Protein AF-A0A9X4IJB5-F1 (afdb_monomer)

Solvent-accessible surface area (backbone atoms only — not comparable to full-atom values): 14354 Å² total; per-residue (Å²): 133,85,80,73,60,81,68,74,97,60,67,65,88,81,44,96,68,66,47,76,44,81,40,70,60,64,59,35,51,40,54,48,47,43,62,40,49,59,70,52,79,50,57,37,38,61,30,83,66,63,73,72,60,80,85,75,41,70,41,66,38,49,70,75,53,52,87,54,54,67,69,57,53,40,49,52,43,57,75,42,73,85,42,22,60,23,54,50,43,65,73,38,56,73,67,60,21,48,49,54,31,43,78,36,70,36,36,56,51,53,51,55,60,66,65,60,69,93,49,96,54,44,46,81,43,48,57,65,45,44,77,75,37,43,68,63,45,50,49,53,49,45,47,66,68,64,52,55,78,88,49,47,66,58,53,50,46,56,42,51,63,42,82,90,42,77,38,72,42,71,89,74,44,51,72,68,56,45,73,68,35,91,87,52,89,62,95,66,85,76,54,40,87,84,71,52,50,74,68,59,48,50,55,52,41,72,78,39,34,71,54,38,46,74,75,73,41,90,72,96,74,72,82,76,78,76,84,79,70,89,78,77,88,127

Secondary structure (DSSP, 8-state):
----TT--SS-GGGS---EEEEE--HHHHHHHHHHHHTT---TTTS------PSSP-TTTS-GGGTTS-HHHHHHHHHHTTTS-HHHHHHHS-HHHHHHHHIIIIIHHHHHHHHTPPP-TTEEEEEHHHHHH-HHHHHHHHHHHTT--GGGHHHHHHHHHSSSSS--S-TTTS-HHHHHH-TT-S-S-S--HHHHS-HHHHHHHHHHHHHHHHHTT--SS--------------

Foldseek 3Di:
DDPLPADDPDDPVVDDDAAEAEDEQLLLLLVVLLVDLLDDPACLQQPQDLDLDPPDAPSVHDSNCSPPDSVVSNVVSVVCVRGGNNRVLNPDDPLVSSVSSCVPDSVSVLVVLVPDDDDPSYDYDYPVCCLVPVLVRVLVVVVSRVDDPVCSVVVQCVQAVCPPHHHVRPVNDDPVRLVPDPVRPDPDSDDSLPPPDPVSLCVCCVVCVVVSVVSPHDHPDRPPPPPPDDDDDD

pLDDT: mean 87.0, std 16.6, range [23.45, 98.25]

Nearest PDB structures (foldseek):
  4gbm-assembly1_A  TM=4.055E-01  e=1.904E+00  Moorena producens
  4gox-assembly1_A  TM=3.437E-01  e=8.907E-01  Picosynechococcus sp. PCC 7002
  7r0o-assembly1_A  TM=4.621E-01  e=6.752E+00  Anopheles gambiae

Structure (mmCIF, N/CA/C/O backbone):
data_AF-A0A9X4IJB5-F1
#
_entry.id   AF-A0A9X4IJB5-F1
#
loop_
_atom_site.group_PDB
_atom_site.id
_atom_site.type_symbol
_atom_site.label_atom_id
_atom_site.label_alt_id
_atom_site.label_comp_id
_atom_site.label_asym_id
_atom_site.label_entity_id
_atom_site.label_seq_id
_atom_site.pdbx_PDB_ins_code
_atom_site.Cartn_x
_atom_site.Cartn_y
_atom_site.Cartn_z
_atom_site.occupancy
_atom_site.B_iso_or_equiv
_atom_site.auth_seq_id
_atom_site.auth_comp_id
_atom_site.auth_asym_id
_atom_site.auth_atom_id
_atom_site.pdbx_PDB_model_num
ATOM 1 N N . MET A 1 1 ? -11.391 13.016 -10.849 1.00 23.45 1 MET A N 1
ATOM 2 C CA . MET A 1 1 ? -10.836 11.830 -11.534 1.00 23.45 1 MET A CA 1
ATOM 3 C C . MET A 1 1 ? -10.947 10.675 -10.550 1.00 23.45 1 MET A C 1
ATOM 5 O O . MET A 1 1 ? -10.250 10.691 -9.549 1.00 23.45 1 MET A O 1
ATOM 9 N N . LEU A 1 2 ? -11.931 9.784 -10.723 1.00 24.30 2 LEU A N 1
ATOM 10 C CA . LEU A 1 2 ? -12.125 8.640 -9.826 1.00 24.30 2 LEU A CA 1
ATOM 11 C C . LEU A 1 2 ? -11.038 7.608 -10.150 1.00 24.30 2 LEU A C 1
ATOM 13 O O . LEU A 1 2 ? -11.095 6.979 -11.205 1.00 24.30 2 LEU A O 1
ATOM 17 N N . PHE A 1 3 ? -10.056 7.429 -9.270 1.00 25.12 3 PHE A N 1
ATOM 18 C CA . PHE A 1 3 ? -9.254 6.214 -9.300 1.00 25.12 3 PHE A CA 1
ATOM 19 C C . PHE A 1 3 ? -10.149 5.071 -8.815 1.00 25.12 3 PHE A C 1
ATOM 21 O O . PHE A 1 3 ? -10.404 4.912 -7.623 1.00 25.12 3 PHE A O 1
ATOM 28 N N . ALA A 1 4 ? -10.691 4.300 -9.758 1.00 28.16 4 ALA A N 1
ATOM 29 C CA . ALA A 1 4 ? -11.369 3.046 -9.466 1.00 28.16 4 ALA A CA 1
ATOM 30 C C . ALA A 1 4 ? -10.310 2.018 -9.049 1.00 28.16 4 ALA A C 1
ATOM 32 O O . ALA A 1 4 ? -9.863 1.193 -9.843 1.00 28.16 4 ALA A O 1
ATOM 33 N N . HIS A 1 5 ? -9.852 2.105 -7.803 1.00 37.72 5 HIS A N 1
ATOM 34 C CA . HIS A 1 5 ? -8.997 1.079 -7.238 1.00 37.72 5 HIS A CA 1
ATOM 35 C C . HIS A 1 5 ? -9.810 -0.221 -7.149 1.00 37.72 5 HIS A C 1
ATOM 37 O O . HIS A 1 5 ? -10.842 -0.290 -6.479 1.00 37.72 5 HIS A O 1
ATOM 43 N N . THR A 1 6 ? -9.300 -1.245 -7.838 1.00 51.75 6 THR A N 1
ATOM 44 C CA . THR A 1 6 ? -9.542 -2.679 -7.597 1.00 51.75 6 THR A CA 1
ATOM 45 C C . THR A 1 6 ? -10.582 -3.402 -8.464 1.00 51.75 6 THR A C 1
ATOM 47 O O . THR A 1 6 ? -10.704 -4.613 -8.319 1.00 51.75 6 THR A O 1
ATOM 50 N N . LEU A 1 7 ? -11.275 -2.768 -9.418 1.00 57.88 7 LEU A N 1
ATOM 51 C CA . LEU A 1 7 ? -12.149 -3.516 -10.342 1.00 57.88 7 LEU A CA 1
ATOM 52 C C . LEU A 1 7 ? -11.882 -3.150 -11.798 1.00 57.88 7 LEU A C 1
ATOM 54 O O . LEU A 1 7 ? -12.321 -2.118 -12.299 1.00 57.88 7 LEU A O 1
ATOM 58 N N . ILE A 1 8 ? -11.174 -4.043 -12.484 1.00 63.81 8 ILE A N 1
ATOM 59 C CA . ILE A 1 8 ? -11.072 -4.023 -13.937 1.00 63.81 8 ILE A CA 1
ATOM 60 C C . ILE A 1 8 ? -12.359 -4.665 -14.460 1.00 63.81 8 ILE A C 1
ATOM 62 O O . ILE A 1 8 ? -12.631 -5.830 -14.190 1.00 63.81 8 ILE A O 1
ATOM 66 N N . GLY A 1 9 ? -13.188 -3.893 -15.167 1.00 66.00 9 GLY A N 1
ATOM 67 C CA . GLY A 1 9 ? -14.496 -4.337 -15.676 1.00 66.00 9 GLY A CA 1
ATOM 68 C C . GLY A 1 9 ? -14.428 -5.341 -16.835 1.00 66.00 9 GLY A C 1
ATOM 69 O O . GLY A 1 9 ? -15.400 -5.489 -17.570 1.00 66.00 9 GLY A O 1
ATOM 70 N N . PHE A 1 10 ? -13.278 -5.975 -17.045 1.00 70.62 10 PHE A N 1
ATOM 71 C CA . PHE A 1 10 ? -13.035 -6.962 -18.084 1.00 70.62 10 PHE A CA 1
ATOM 72 C C . PHE A 1 10 ? -12.050 -8.018 -17.581 1.00 70.62 10 PHE A C 1
ATOM 74 O O . PHE A 1 10 ? -11.252 -7.763 -16.680 1.00 70.62 10 PHE A O 1
ATOM 81 N N . ASP A 1 11 ? -12.103 -9.201 -18.187 1.00 71.94 11 ASP A N 1
ATOM 82 C CA . ASP A 1 11 ? -11.150 -10.268 -17.910 1.00 71.94 11 ASP A CA 1
ATOM 83 C C . ASP A 1 11 ? -9.784 -9.922 -18.524 1.00 71.94 11 ASP A C 1
ATOM 85 O O . ASP A 1 11 ? -9.643 -9.852 -19.749 1.00 71.94 11 ASP A O 1
ATOM 89 N N . LEU A 1 12 ? -8.787 -9.676 -17.668 1.00 74.62 12 LEU A N 1
ATOM 90 C CA . LEU A 1 12 ? -7.403 -9.453 -18.092 1.00 74.62 12 LEU A CA 1
ATOM 91 C C . LEU A 1 12 ? -6.835 -10.669 -18.833 1.00 74.62 12 LEU A C 1
ATOM 93 O O . LEU A 1 12 ? -6.100 -10.486 -19.796 1.00 74.62 12 LEU A O 1
ATOM 97 N N . GLY A 1 13 ? -7.208 -11.892 -18.441 1.00 73.75 13 GLY A N 1
ATOM 98 C CA . GLY A 1 13 ? -6.748 -13.120 -19.094 1.00 73.75 13 GLY A CA 1
ATOM 99 C C . GLY A 1 13 ? -7.306 -13.298 -20.507 1.00 73.75 13 GLY A C 1
ATOM 100 O O . GLY A 1 13 ? -6.717 -13.999 -21.325 1.00 73.75 13 GLY A O 1
ATOM 101 N N . ALA A 1 14 ? -8.406 -12.615 -20.834 1.00 82.94 14 ALA A N 1
ATOM 102 C CA . ALA A 1 14 ? -9.010 -12.646 -22.163 1.00 82.94 14 ALA A CA 1
ATOM 103 C C . ALA A 1 14 ? -8.331 -11.696 -23.168 1.00 82.94 14 ALA A C 1
ATOM 105 O O . ALA A 1 14 ? -8.774 -11.601 -24.316 1.00 82.94 14 ALA A O 1
ATOM 106 N N . ARG A 1 15 ? -7.297 -10.947 -22.760 1.00 81.88 15 ARG A N 1
ATOM 107 C CA . ARG A 1 15 ? -6.609 -9.972 -23.614 1.00 81.88 15 ARG A CA 1
ATOM 108 C C . ARG A 1 15 ? -5.091 -10.065 -23.447 1.00 81.88 15 ARG A C 1
ATOM 110 O O . ARG A 1 15 ? -4.620 -10.168 -22.316 1.00 81.88 15 ARG A O 1
ATOM 117 N N . PRO A 1 16 ? -4.312 -9.946 -24.540 1.00 87.19 16 PRO A N 1
ATOM 118 C CA . PRO A 1 16 ? -2.875 -9.736 -24.427 1.00 87.19 16 PRO A CA 1
ATOM 119 C C . PRO A 1 16 ? -2.608 -8.495 -23.574 1.00 87.19 16 PRO A C 1
ATOM 121 O O . PRO A 1 16 ? -3.161 -7.424 -23.839 1.00 87.19 16 PRO A O 1
ATOM 124 N N . HIS A 1 17 ? -1.784 -8.640 -22.546 1.00 87.94 17 HIS A N 1
ATOM 125 C CA . HIS A 1 17 ? -1.439 -7.553 -21.644 1.00 87.94 17 HIS A CA 1
ATOM 126 C C . HIS A 1 17 ? 0.020 -7.670 -21.221 1.00 87.94 17 HIS A C 1
ATOM 128 O O . HIS A 1 17 ? 0.639 -8.709 -21.400 1.00 87.94 17 HIS A O 1
ATOM 134 N N . ARG A 1 18 ? 0.572 -6.580 -20.686 1.00 92.25 18 ARG A N 1
ATOM 135 C CA . ARG A 1 18 ? 1.846 -6.589 -19.968 1.00 92.25 18 ARG A CA 1
ATOM 136 C C . ARG A 1 18 ? 1.614 -5.960 -18.607 1.00 92.25 18 ARG A C 1
ATOM 138 O O . ARG A 1 18 ? 1.216 -4.799 -18.522 1.00 92.25 18 ARG A O 1
ATOM 145 N N . GLY A 1 19 ? 1.767 -6.756 -17.559 1.00 90.69 19 GLY A N 1
ATOM 146 C CA . GLY A 1 19 ? 1.493 -6.362 -16.185 1.00 90.69 19 GLY A CA 1
ATOM 147 C C . GLY A 1 19 ? 2.735 -5.847 -15.468 1.00 90.69 19 GLY A C 1
ATOM 148 O O . GLY A 1 19 ? 3.844 -6.335 -15.677 1.00 90.69 19 GLY A O 1
ATOM 149 N N . VAL A 1 20 ? 2.538 -4.893 -14.564 1.00 93.44 20 VAL A N 1
ATOM 150 C CA . VAL A 1 20 ? 3.537 -4.513 -13.561 1.00 93.44 20 VAL A CA 1
ATOM 151 C C . VAL A 1 20 ? 2.848 -4.543 -12.208 1.00 93.44 20 VAL A C 1
ATOM 153 O O . VAL A 1 20 ? 1.878 -3.815 -11.990 1.00 93.44 20 VAL A O 1
ATOM 156 N N . ARG A 1 21 ? 3.331 -5.388 -11.300 1.00 92.38 21 ARG A N 1
ATOM 157 C CA . ARG A 1 21 ? 2.863 -5.434 -9.915 1.00 92.38 21 ARG A CA 1
ATOM 158 C C . ARG A 1 21 ? 3.853 -4.688 -9.045 1.00 92.38 21 ARG A C 1
ATOM 160 O O . ARG A 1 21 ? 5.017 -5.065 -8.942 1.00 92.38 21 ARG A O 1
ATOM 167 N N . LEU A 1 22 ? 3.379 -3.621 -8.416 1.00 92.62 22 LEU A N 1
ATOM 168 C CA . LEU A 1 22 ? 4.153 -2.922 -7.403 1.00 92.62 22 LEU A CA 1
ATOM 169 C C . LEU A 1 22 ? 4.033 -3.683 -6.083 1.00 92.62 22 LEU A C 1
ATOM 171 O O . LEU A 1 22 ? 2.953 -3.776 -5.500 1.00 92.62 22 LEU A O 1
ATOM 175 N N . VAL A 1 23 ? 5.153 -4.239 -5.638 1.00 93.88 23 VAL A N 1
ATOM 176 C CA . VAL A 1 23 ? 5.288 -4.959 -4.378 1.00 93.88 23 VAL A CA 1
ATOM 177 C C . VAL A 1 23 ? 5.733 -3.977 -3.303 1.00 93.88 23 VAL A C 1
ATOM 179 O O . VAL A 1 23 ? 6.637 -3.167 -3.505 1.00 93.88 23 VAL A O 1
ATOM 182 N N . ARG A 1 24 ? 5.104 -4.064 -2.138 1.00 93.06 24 ARG A N 1
ATOM 183 C CA . ARG A 1 24 ? 5.500 -3.320 -0.947 1.00 93.06 24 ARG A CA 1
ATOM 184 C C . ARG A 1 24 ? 5.599 -4.287 0.221 1.00 93.06 24 ARG A C 1
ATOM 186 O O . ARG A 1 24 ? 4.793 -5.216 0.293 1.00 93.06 24 ARG A O 1
ATOM 193 N N . ASP A 1 25 ? 6.547 -4.058 1.129 1.00 95.44 25 ASP A N 1
ATOM 194 C CA . ASP A 1 25 ? 6.703 -4.880 2.331 1.00 95.44 25 ASP A CA 1
ATOM 195 C C . ASP A 1 25 ? 5.363 -4.949 3.099 1.00 95.44 25 ASP A C 1
ATOM 197 O O . ASP A 1 25 ? 4.832 -3.900 3.495 1.00 95.44 25 ASP A O 1
ATOM 201 N N . PRO A 1 26 ? 4.795 -6.153 3.333 1.00 96.38 26 PRO A N 1
ATOM 202 C CA . PRO A 1 26 ? 3.552 -6.325 4.085 1.00 96.38 26 PRO A CA 1
ATOM 203 C C . PRO A 1 26 ? 3.531 -5.615 5.443 1.00 96.38 26 PRO A C 1
ATOM 205 O O . PRO A 1 26 ? 2.478 -5.159 5.893 1.00 96.38 26 PRO A O 1
ATOM 208 N N . ARG A 1 27 ? 4.691 -5.469 6.088 1.00 96.38 27 ARG A N 1
ATOM 209 C CA . ARG A 1 27 ? 4.828 -4.797 7.385 1.00 96.38 27 ARG A CA 1
ATOM 210 C C . ARG A 1 27 ? 4.706 -3.282 7.260 1.00 96.38 27 ARG A C 1
ATOM 212 O O . ARG A 1 27 ? 4.081 -2.646 8.109 1.00 96.38 27 ARG A O 1
ATOM 219 N N . ASP A 1 28 ? 5.239 -2.699 6.185 1.00 95.19 28 ASP A N 1
ATOM 220 C CA . ASP A 1 28 ? 5.038 -1.280 5.886 1.00 95.19 28 ASP A CA 1
ATOM 221 C C . ASP A 1 28 ? 3.610 -0.999 5.424 1.00 95.19 28 ASP A C 1
ATOM 223 O O . ASP A 1 28 ? 3.053 0.035 5.803 1.00 95.19 28 ASP A O 1
ATOM 227 N N . ILE A 1 29 ? 2.987 -1.901 4.653 1.00 95.38 29 ILE A N 1
ATOM 228 C CA . ILE A 1 29 ? 1.555 -1.815 4.316 1.00 95.38 29 ILE A CA 1
ATOM 229 C C . ILE A 1 29 ? 0.745 -1.727 5.604 1.00 95.38 29 ILE A C 1
ATOM 231 O O . ILE A 1 29 ? 0.014 -0.756 5.786 1.00 95.38 29 ILE A O 1
ATOM 235 N N . TRP A 1 30 ? 0.949 -2.673 6.519 1.00 97.12 30 TRP A N 1
ATOM 236 C CA . TRP A 1 30 ? 0.221 -2.734 7.778 1.00 97.12 30 TRP A CA 1
ATOM 237 C C . TRP A 1 30 ? 0.376 -1.474 8.628 1.00 97.12 30 TRP A C 1
ATOM 239 O O . TRP A 1 30 ? -0.608 -0.823 8.992 1.00 97.12 30 TRP A O 1
ATOM 249 N N . LEU A 1 31 ? 1.622 -1.091 8.911 1.00 95.88 31 LEU A N 1
ATOM 250 C CA . LEU A 1 31 ? 1.898 0.070 9.744 1.00 95.88 31 LEU A CA 1
ATOM 251 C C . LEU A 1 31 ? 1.372 1.357 9.101 1.00 95.88 31 LEU A C 1
ATOM 253 O O . LEU A 1 31 ? 0.798 2.207 9.782 1.00 95.88 31 LEU A O 1
ATOM 257 N N . SER A 1 32 ? 1.569 1.523 7.793 1.00 93.62 32 SER A N 1
ATOM 258 C CA . SER A 1 32 ? 1.098 2.722 7.103 1.00 93.62 32 SER A CA 1
ATOM 259 C C . SER A 1 32 ? -0.420 2.778 6.975 1.00 93.62 32 SER A C 1
ATOM 261 O O . SER A 1 32 ? -0.958 3.867 7.143 1.00 93.62 32 SER A O 1
ATOM 263 N N . GLY A 1 33 ? -1.102 1.649 6.758 1.00 94.94 33 GLY A N 1
ATOM 264 C CA . GLY A 1 33 ? -2.563 1.561 6.753 1.00 94.94 33 GLY A CA 1
ATOM 265 C 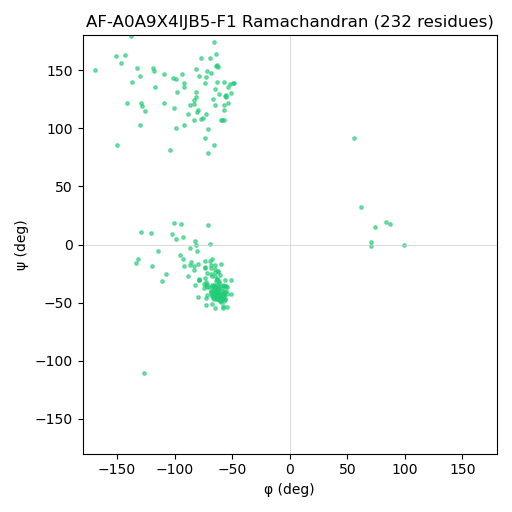C . GLY A 1 33 ? -3.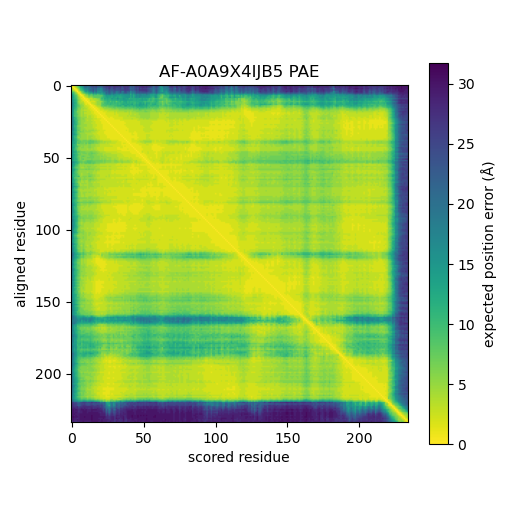139 2.003 8.093 1.00 94.94 33 GLY A C 1
ATOM 266 O O . GLY A 1 33 ? -3.963 2.913 8.141 1.00 94.94 33 GLY A O 1
ATOM 267 N N . TYR A 1 34 ? -2.588 1.486 9.196 1.00 97.25 34 TYR A N 1
ATOM 268 C CA . TYR A 1 34 ? -2.967 1.902 10.549 1.00 97.25 34 TYR A CA 1
ATOM 269 C C . TYR A 1 34 ? -2.782 3.412 10.768 1.00 97.25 34 TYR A C 1
ATOM 271 O O . TYR A 1 34 ? -3.686 4.098 11.246 1.00 97.25 34 TYR A O 1
ATOM 279 N N . LEU A 1 35 ? -1.618 3.962 10.407 1.00 95.06 35 LEU A N 1
ATOM 280 C CA . LEU A 1 35 ? -1.345 5.393 10.572 1.00 95.06 35 LEU A CA 1
ATOM 281 C C . LEU A 1 35 ? -2.2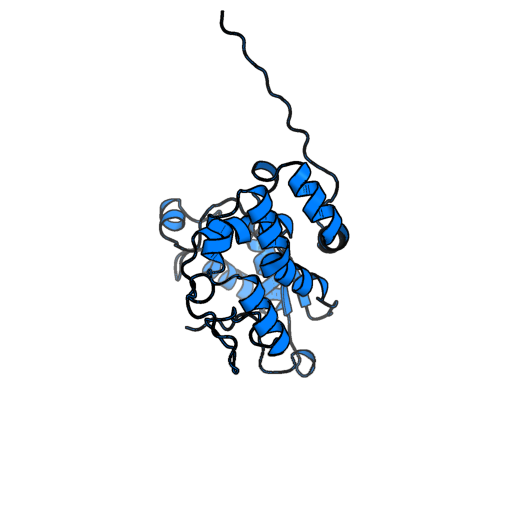12 6.269 9.656 1.00 95.06 35 LEU A C 1
ATOM 283 O O . LEU A 1 35 ? -2.596 7.370 10.052 1.00 95.06 35 LEU A O 1
ATOM 287 N N . TYR A 1 36 ? -2.507 5.800 8.445 1.00 94.56 36 TYR A N 1
ATOM 288 C CA . TYR A 1 36 ? -3.302 6.514 7.455 1.00 94.56 36 TYR A CA 1
ATOM 289 C C . TYR A 1 36 ? -4.786 6.542 7.834 1.00 94.56 36 TYR A C 1
ATOM 291 O O . TYR A 1 36 ? -5.352 7.627 7.956 1.00 94.56 36 TYR A O 1
ATOM 299 N N . HIS A 1 37 ? -5.400 5.393 8.125 1.00 96.69 37 HIS A N 1
ATOM 300 C CA . HIS A 1 37 ? -6.833 5.307 8.433 1.00 96.69 37 HIS A CA 1
ATOM 301 C C . HIS A 1 37 ? -7.229 6.031 9.730 1.00 96.69 37 HIS A C 1
ATOM 303 O O . HIS A 1 37 ? -8.371 6.465 9.888 1.00 96.69 37 HIS A O 1
ATOM 309 N N . ARG A 1 38 ? -6.276 6.267 10.642 1.00 96.75 38 ARG A N 1
ATOM 310 C CA . ARG A 1 38 ? -6.488 7.116 11.829 1.00 96.75 38 ARG A CA 1
ATOM 311 C C . ARG A 1 38 ? -6.678 8.601 11.525 1.00 96.75 38 ARG A C 1
ATOM 313 O O . ARG A 1 38 ? -7.138 9.321 12.405 1.00 96.75 38 ARG A O 1
ATOM 320 N N . ARG A 1 39 ? -6.297 9.065 10.332 1.00 94.00 39 ARG A N 1
ATOM 321 C CA . ARG A 1 39 ? -6.323 10.489 9.959 1.00 94.00 39 ARG A CA 1
ATOM 322 C C . ARG A 1 39 ? -6.964 10.787 8.605 1.00 94.00 39 ARG A C 1
ATOM 324 O O . ARG A 1 39 ? -7.188 11.955 8.317 1.00 94.00 39 ARG A O 1
ATOM 331 N N . CYS A 1 40 ? -7.208 9.782 7.765 1.00 90.69 40 CYS A N 1
ATOM 332 C CA . CYS A 1 40 ? -7.779 10.000 6.441 1.00 90.69 40 CYS A CA 1
ATOM 333 C C . CYS A 1 40 ? -9.233 10.473 6.529 1.00 90.69 40 CYS A C 1
ATOM 335 O O . CYS A 1 40 ? -9.995 10.058 7.400 1.00 90.69 40 CYS A O 1
ATOM 337 N N . ASP A 1 41 ? -9.640 11.296 5.583 1.00 93.25 41 ASP A N 1
ATOM 338 C CA . ASP A 1 41 ? -10.986 11.847 5.463 1.00 93.25 41 ASP A CA 1
ATOM 339 C C . ASP A 1 41 ? -11.822 11.138 4.387 1.00 93.25 41 ASP A C 1
ATOM 341 O O . ASP A 1 41 ? -12.937 11.565 4.088 1.00 93.25 41 ASP A O 1
ATOM 345 N N . GLU A 1 42 ? -11.324 10.022 3.839 1.00 94.62 42 GLU A N 1
ATOM 346 C CA . GLU A 1 42 ? -12.056 9.216 2.865 1.00 94.62 42 GLU A CA 1
ATOM 347 C C . GLU A 1 42 ? -13.462 8.878 3.371 1.00 94.62 42 GLU A C 1
ATOM 349 O O . GLU A 1 42 ? -13.631 8.363 4.481 1.00 94.62 42 GLU A O 1
ATOM 354 N N . ALA A 1 43 ? -14.470 9.115 2.523 1.00 97.00 43 ALA A N 1
ATOM 355 C CA . ALA A 1 43 ? -15.875 9.024 2.916 1.00 97.00 43 ALA A CA 1
ATOM 356 C C . ALA A 1 43 ? -16.252 7.659 3.511 1.00 97.00 43 ALA A C 1
ATOM 358 O O . ALA A 1 43 ? -17.124 7.594 4.372 1.00 97.00 43 ALA A O 1
ATOM 359 N N . TRP A 1 44 ? -15.592 6.571 3.094 1.00 96.56 44 TRP A N 1
ATOM 360 C CA . TRP A 1 44 ? -15.839 5.247 3.664 1.00 96.56 44 TRP A CA 1
ATOM 361 C C . TRP A 1 44 ? -15.240 5.053 5.058 1.00 96.56 44 TRP A C 1
ATOM 363 O O . TRP A 1 44 ? -15.816 4.356 5.894 1.00 96.56 44 TRP A O 1
ATOM 373 N N . CYS A 1 45 ? -14.094 5.675 5.323 1.00 97.62 45 CYS A N 1
ATOM 374 C CA . CYS A 1 45 ? -13.383 5.539 6.585 1.00 97.62 45 CYS A CA 1
ATOM 375 C C . CYS A 1 45 ? -14.026 6.407 7.678 1.00 97.62 45 CYS A C 1
ATOM 377 O O . CYS A 1 45 ? -14.042 6.026 8.852 1.00 97.62 45 CYS A O 1
ATOM 379 N N . THR A 1 46 ? -14.620 7.536 7.278 1.00 97.81 46 THR A N 1
ATOM 380 C CA . THR A 1 46 ? -15.357 8.479 8.135 1.00 97.81 46 THR A CA 1
ATOM 381 C C . THR A 1 46 ? -16.880 8.299 8.087 1.00 97.81 46 THR A C 1
ATOM 383 O O . THR A 1 46 ? -17.601 9.055 8.735 1.00 97.81 46 THR A O 1
ATOM 386 N N . ASN A 1 47 ? -17.373 7.278 7.374 1.00 96.38 47 ASN A N 1
ATOM 387 C CA . ASN A 1 47 ? -18.797 7.014 7.161 1.00 96.38 47 ASN A CA 1
ATOM 388 C C . ASN A 1 47 ? -19.614 6.982 8.465 1.00 96.38 47 ASN A C 1
ATOM 390 O O . ASN A 1 47 ? -19.208 6.359 9.449 1.00 96.38 47 ASN A O 1
ATOM 394 N N . THR A 1 48 ? -20.804 7.585 8.428 1.00 96.44 48 THR A N 1
ATOM 395 C CA . THR A 1 48 ? -21.770 7.632 9.539 1.00 96.44 48 THR A CA 1
ATOM 396 C C . THR A 1 48 ? -23.074 6.881 9.252 1.00 96.44 48 THR A C 1
ATOM 398 O O . THR A 1 48 ? -23.901 6.736 10.153 1.00 96.44 48 THR A O 1
ATOM 401 N N . ASP A 1 49 ? -23.268 6.368 8.031 1.00 96.44 49 ASP A N 1
ATOM 402 C CA . ASP A 1 49 ? -24.425 5.544 7.675 1.00 96.44 49 ASP A CA 1
ATOM 403 C C . ASP A 1 49 ? -24.127 4.050 7.872 1.00 96.44 49 ASP A C 1
ATOM 405 O O . ASP A 1 49 ? -23.482 3.397 7.047 1.00 96.44 49 ASP A O 1
ATOM 409 N N . PHE A 1 50 ? -24.643 3.488 8.964 1.00 96.44 50 PHE A N 1
ATOM 410 C CA . PHE A 1 50 ? -24.505 2.067 9.301 1.00 96.44 50 PHE A CA 1
ATOM 411 C C . PHE A 1 50 ? -25.752 1.243 8.954 1.00 96.44 50 PHE A C 1
ATOM 413 O O . PHE A 1 50 ? -25.934 0.139 9.482 1.00 96.44 50 PHE A O 1
ATOM 420 N N . SER A 1 51 ? -26.629 1.762 8.087 1.00 95.69 51 SER A N 1
ATOM 421 C CA . SER A 1 51 ? -27.769 1.008 7.577 1.00 95.69 51 SER A CA 1
ATOM 422 C C . SER A 1 51 ? -27.297 -0.283 6.919 1.00 95.69 51 SER A C 1
ATOM 424 O O . SER A 1 51 ? -26.455 -0.297 6.030 1.00 95.69 51 SER A O 1
ATOM 426 N N . ARG A 1 52 ? -27.881 -1.406 7.328 1.00 96.31 52 ARG A N 1
ATOM 427 C CA . ARG A 1 52 ? -27.592 -2.718 6.737 1.00 96.31 52 ARG A CA 1
ATOM 428 C C . ARG A 1 52 ? -28.594 -3.064 5.635 1.00 96.31 52 ARG A C 1
ATOM 430 O O . ARG A 1 52 ? -28.749 -4.235 5.310 1.00 96.31 52 ARG A O 1
ATOM 437 N N . GLN A 1 53 ? -29.333 -2.093 5.100 1.00 96.12 53 GLN A N 1
ATOM 438 C CA . GLN A 1 53 ? -30.289 -2.327 4.021 1.00 96.12 53 GLN A CA 1
ATOM 439 C C . GLN A 1 53 ? -29.567 -2.367 2.670 1.00 96.12 53 GLN A C 1
ATOM 441 O O . GLN A 1 53 ? -28.773 -1.490 2.356 1.00 96.12 53 GLN A O 1
ATOM 446 N N . ALA A 1 54 ? -29.852 -3.394 1.869 1.00 94.56 54 ALA A N 1
ATOM 447 C CA . ALA A 1 54 ? -29.303 -3.501 0.524 1.00 94.56 54 ALA A CA 1
ATOM 448 C C . ALA A 1 54 ? -29.963 -2.475 -0.424 1.00 94.56 54 ALA A C 1
ATOM 450 O O . ALA A 1 54 ? -31.153 -2.188 -0.262 1.00 94.56 54 ALA A O 1
ATOM 451 N N . PRO A 1 55 ? -29.241 -1.988 -1.448 1.00 95.69 55 PRO A N 1
ATOM 452 C CA . PRO A 1 55 ? -27.860 -2.344 -1.786 1.00 95.69 55 PRO A CA 1
ATOM 453 C C . PRO A 1 55 ? -26.825 -1.589 -0.938 1.00 95.69 55 PRO A C 1
ATOM 455 O O . PRO A 1 55 ? -26.805 -0.361 -0.950 1.00 95.69 55 PRO A O 1
ATOM 458 N N . ILE A 1 56 ? -25.907 -2.311 -0.288 1.00 97.44 56 ILE A N 1
ATOM 459 C CA . ILE A 1 56 ? -24.806 -1.690 0.460 1.00 97.44 56 ILE A CA 1
ATOM 460 C C . ILE A 1 56 ? -23.672 -1.358 -0.516 1.00 97.44 56 ILE A C 1
ATOM 462 O O . ILE A 1 56 ? -23.130 -2.228 -1.212 1.00 97.44 56 ILE A O 1
ATOM 466 N N . ARG A 1 57 ? -23.306 -0.080 -0.589 1.00 95.75 57 ARG A N 1
ATOM 467 C CA . ARG A 1 57 ? -22.288 0.443 -1.514 1.00 95.75 57 ARG A CA 1
ATOM 468 C C . ARG A 1 57 ? -21.395 1.449 -0.799 1.00 95.75 57 ARG A C 1
ATOM 470 O O . ARG A 1 57 ? -21.569 1.723 0.382 1.00 95.75 57 ARG A O 1
ATOM 477 N N . PHE A 1 58 ? -20.424 1.999 -1.513 1.00 94.56 58 PHE A N 1
ATOM 478 C CA . PHE A 1 58 ? -19.696 3.164 -1.023 1.00 94.56 58 PHE A CA 1
ATOM 479 C C . PHE A 1 58 ? -20.666 4.324 -0.721 1.00 94.56 58 PHE A C 1
ATOM 481 O O . PHE A 1 58 ? -21.590 4.531 -1.511 1.00 94.56 58 PHE A O 1
ATOM 488 N N . PRO A 1 59 ? -20.476 5.081 0.378 1.00 95.88 59 PRO A N 1
ATOM 489 C CA . PRO A 1 59 ? -19.343 5.028 1.311 1.00 95.88 59 PRO A CA 1
ATOM 490 C C . PRO A 1 59 ? -19.476 4.001 2.446 1.00 95.88 59 PRO A C 1
ATOM 492 O O . PRO A 1 59 ? -18.539 3.818 3.207 1.00 95.88 59 PRO A O 1
ATOM 495 N N . GLN A 1 60 ? -20.583 3.275 2.576 1.00 97.12 60 GLN A N 1
ATOM 496 C CA . GLN A 1 60 ? -20.760 2.324 3.682 1.00 97.12 60 GLN A CA 1
ATOM 497 C C . GLN A 1 60 ? -19.701 1.208 3.698 1.00 97.12 60 GLN A C 1
ATOM 499 O O . GLN A 1 60 ? -19.389 0.668 4.753 1.00 97.12 60 GLN A O 1
ATOM 504 N N . VAL A 1 61 ? -19.125 0.881 2.539 1.00 95.62 61 VAL A N 1
ATOM 505 C CA . VAL A 1 61 ? -17.959 -0.002 2.376 1.00 95.62 61 VAL A CA 1
ATOM 506 C C . VAL A 1 61 ? -16.928 0.647 1.443 1.00 95.62 61 VAL A C 1
ATOM 508 O O . VAL A 1 61 ? -17.319 1.402 0.546 1.00 95.62 61 VAL A O 1
ATOM 511 N N . PRO A 1 62 ? -15.622 0.350 1.581 1.00 93.88 62 PRO A N 1
ATOM 512 C CA . PRO A 1 62 ? -14.616 0.863 0.654 1.00 93.88 62 PRO A CA 1
ATOM 513 C C . PRO A 1 62 ? -14.821 0.331 -0.771 1.00 93.88 62 PRO A C 1
ATOM 515 O O . PRO A 1 62 ? -15.336 -0.772 -0.974 1.00 93.88 62 PRO A O 1
ATOM 518 N N . HIS A 1 63 ? -14.359 1.091 -1.772 1.00 89.62 63 HIS A N 1
ATOM 519 C CA . HIS A 1 63 ? -14.400 0.691 -3.188 1.00 89.62 63 HIS A CA 1
ATOM 520 C C . HIS A 1 63 ? -13.802 -0.701 -3.424 1.00 89.62 63 HIS A C 1
ATOM 522 O O . HIS A 1 63 ? -14.418 -1.530 -4.097 1.00 89.62 63 HIS A O 1
ATOM 528 N N . SER A 1 64 ? -12.669 -0.984 -2.778 1.00 87.88 64 SER A N 1
ATOM 529 C CA . SER A 1 64 ? -11.954 -2.261 -2.852 1.00 87.88 64 SER A CA 1
ATOM 530 C C . SER A 1 64 ? -12.782 -3.465 -2.394 1.00 87.88 64 SER A C 1
ATOM 532 O O . SER A 1 64 ? -12.441 -4.592 -2.733 1.00 87.88 64 SER A O 1
ATOM 534 N N . ARG A 1 65 ? -13.889 -3.255 -1.668 1.00 92.62 65 ARG A N 1
ATOM 535 C CA . ARG A 1 65 ? -14.773 -4.310 -1.148 1.00 92.62 65 ARG A CA 1
ATOM 536 C C . ARG A 1 65 ? -16.218 -4.207 -1.643 1.00 92.62 65 ARG A C 1
ATOM 538 O O . ARG A 1 65 ? -17.081 -4.958 -1.196 1.00 92.62 65 ARG A O 1
ATOM 545 N N . GLN A 1 66 ? -16.504 -3.342 -2.621 1.00 90.88 66 GLN A N 1
ATOM 546 C CA . GLN A 1 66 ? -17.855 -3.229 -3.190 1.00 90.88 66 GLN A CA 1
ATOM 547 C C . GLN A 1 66 ? -18.346 -4.503 -3.885 1.00 90.88 66 GLN A C 1
ATOM 549 O O . GLN A 1 66 ? -19.552 -4.753 -3.909 1.00 90.88 66 GLN A O 1
ATOM 554 N N . HIS A 1 67 ? -17.424 -5.287 -4.444 1.00 89.00 67 HIS A N 1
ATOM 555 C CA . HIS A 1 67 ? -17.720 -6.536 -5.144 1.00 89.00 67 HIS A CA 1
ATOM 556 C C . HIS A 1 67 ? -18.097 -7.686 -4.202 1.00 89.00 67 HIS A C 1
ATOM 558 O O . HIS A 1 67 ? -18.586 -8.714 -4.665 1.00 89.00 67 HIS A O 1
ATOM 564 N N . CYS A 1 68 ? -17.852 -7.549 -2.895 1.00 92.62 68 CYS A N 1
ATOM 565 C CA . CYS A 1 68 ? -18.203 -8.581 -1.930 1.00 92.62 68 CYS A CA 1
ATOM 566 C C . CYS A 1 68 ? -19.727 -8.790 -1.883 1.00 92.62 68 CYS A C 1
ATOM 568 O O . CYS A 1 68 ? -20.508 -7.888 -2.189 1.00 92.62 68 CYS A O 1
ATOM 570 N N . ALA A 1 69 ? -20.162 -9.983 -1.478 1.00 96.50 69 ALA A N 1
ATOM 571 C CA . ALA A 1 69 ? -21.583 -10.288 -1.321 1.00 96.50 69 ALA A CA 1
ATOM 572 C C . ALA A 1 69 ? -22.244 -9.393 -0.253 1.00 96.50 69 ALA A C 1
ATOM 574 O O . ALA A 1 69 ? -21.591 -8.958 0.698 1.00 96.50 69 ALA A O 1
ATOM 575 N N . GLU A 1 70 ? -23.554 -9.152 -0.369 1.00 97.38 70 GLU A N 1
ATOM 576 C CA . GLU A 1 70 ? -24.291 -8.307 0.585 1.00 97.38 70 GLU A CA 1
ATOM 577 C C . GLU A 1 70 ? -24.171 -8.811 2.035 1.00 97.38 70 GLU A C 1
ATOM 579 O O . GLU A 1 70 ? -24.033 -7.999 2.946 1.00 97.38 70 GLU A O 1
ATOM 584 N N . ASP A 1 71 ? -24.128 -10.125 2.267 1.00 97.94 71 ASP A N 1
ATOM 585 C CA . ASP A 1 71 ? -23.966 -10.698 3.614 1.00 97.94 71 ASP A CA 1
ATOM 586 C C . ASP A 1 71 ? -22.603 -10.384 4.240 1.00 97.94 71 ASP A C 1
ATOM 588 O O . ASP A 1 71 ? -22.508 -10.113 5.444 1.00 97.94 71 ASP A O 1
ATOM 592 N N . TRP A 1 72 ? -21.550 -10.331 3.418 1.00 96.94 72 TRP A N 1
ATOM 593 C CA . TRP A 1 72 ? -20.234 -9.875 3.861 1.00 96.94 72 TRP A CA 1
ATOM 594 C C . TRP A 1 72 ? -20.300 -8.403 4.274 1.00 96.94 72 TRP A C 1
ATOM 596 O O . TRP A 1 72 ? -19.842 -8.039 5.356 1.00 96.94 72 TRP A O 1
ATOM 606 N N . LYS A 1 73 ? -20.945 -7.557 3.459 1.00 97.69 73 LYS A N 1
ATOM 607 C CA . LYS A 1 73 ? -21.078 -6.118 3.738 1.00 97.69 73 LYS A CA 1
ATOM 608 C C . LYS A 1 73 ? -21.902 -5.854 5.000 1.00 97.69 73 LYS A C 1
ATOM 610 O O . LYS A 1 73 ? -21.535 -5.003 5.807 1.00 97.69 73 LYS A O 1
ATOM 615 N N . ARG A 1 74 ? -22.982 -6.616 5.215 1.00 98.12 74 ARG A N 1
ATOM 616 C CA . ARG A 1 74 ? -23.792 -6.569 6.446 1.00 98.12 74 ARG A CA 1
ATOM 617 C C . ARG A 1 74 ? -22.958 -6.934 7.671 1.00 98.12 74 ARG A C 1
ATOM 619 O O . ARG A 1 74 ? -23.052 -6.241 8.683 1.00 98.12 74 ARG A O 1
ATOM 626 N N . SER A 1 75 ? -22.145 -7.988 7.571 1.00 97.69 75 SER A N 1
ATOM 627 C CA . SER A 1 75 ? -21.235 -8.422 8.639 1.00 97.69 75 SER A CA 1
ATOM 628 C C . SER A 1 75 ? -20.159 -7.377 8.935 1.00 97.69 75 SER A C 1
ATOM 630 O O . SER A 1 75 ? -19.918 -7.070 10.100 1.00 97.69 75 SER A O 1
ATOM 632 N N . TYR A 1 76 ? -19.574 -6.764 7.901 1.00 97.19 76 TYR A N 1
ATOM 633 C CA . TYR A 1 76 ? -18.627 -5.656 8.048 1.00 97.19 76 TYR A CA 1
ATOM 634 C C . TYR A 1 76 ? -19.250 -4.479 8.814 1.00 97.19 76 TYR A C 1
ATOM 636 O O . TYR A 1 76 ? -18.709 -4.064 9.837 1.00 97.19 76 TYR A O 1
ATOM 644 N N . LEU A 1 77 ? -20.419 -3.993 8.378 1.00 97.81 77 LEU A N 1
ATOM 645 C CA . LEU A 1 77 ? -21.119 -2.881 9.032 1.00 97.81 77 LEU A CA 1
ATOM 646 C C . LEU A 1 77 ? -21.535 -3.213 10.469 1.00 97.81 77 LEU A C 1
ATOM 648 O O . LEU A 1 77 ? -21.437 -2.363 11.352 1.00 97.81 77 LEU A O 1
ATOM 652 N N . ALA A 1 78 ? -21.972 -4.448 10.730 1.00 97.31 78 ALA A N 1
ATOM 653 C CA . ALA A 1 78 ? -22.265 -4.899 12.088 1.00 97.31 78 ALA A CA 1
ATOM 654 C C . ALA A 1 78 ? -21.003 -4.890 12.970 1.00 97.31 78 ALA A C 1
ATOM 656 O O . ALA A 1 78 ? -21.046 -4.406 14.100 1.00 97.31 78 ALA A O 1
ATOM 657 N N . GLY A 1 79 ? -19.871 -5.354 12.433 1.00 96.44 79 GLY A N 1
ATOM 658 C CA . GLY A 1 79 ? -18.578 -5.389 13.119 1.00 96.44 79 GLY A CA 1
ATOM 659 C C . GLY A 1 79 ? -17.959 -4.017 13.404 1.00 96.44 79 GLY A C 1
ATOM 660 O O . GLY A 1 79 ? -17.014 -3.938 14.187 1.00 96.44 79 GLY A O 1
ATOM 661 N N . LEU A 1 80 ? -18.480 -2.942 12.805 1.00 96.94 80 LEU A N 1
ATOM 662 C CA . LEU A 1 80 ? -18.101 -1.564 13.127 1.00 96.94 80 LEU A CA 1
ATOM 663 C C . LEU A 1 80 ? -18.781 -1.026 14.400 1.00 96.94 80 LEU A C 1
ATOM 665 O O . LEU A 1 80 ? -18.337 -0.015 14.948 1.00 96.94 80 LEU A O 1
ATOM 669 N N . GLY A 1 81 ? -19.849 -1.678 14.876 1.00 96.12 81 GLY A N 1
ATOM 670 C CA . GLY A 1 81 ? -20.508 -1.332 16.140 1.00 96.12 81 GLY A CA 1
ATOM 671 C C . GLY A 1 81 ? -21.110 0.077 16.177 1.00 96.12 81 GLY A C 1
ATOM 672 O O . GLY A 1 81 ? -21.098 0.712 17.227 1.00 96.12 81 GLY A O 1
ATOM 673 N N . GLY A 1 82 ? -21.588 0.591 15.038 1.00 96.56 82 GLY A N 1
ATOM 674 C CA . GLY A 1 82 ? -22.178 1.934 14.942 1.00 96.56 82 GLY A CA 1
ATOM 675 C C . GLY A 1 82 ? -21.168 3.088 14.991 1.00 96.56 82 GLY A C 1
ATOM 676 O O . GLY A 1 82 ? -21.560 4.228 15.222 1.00 96.56 82 GLY A O 1
ATOM 677 N N . ARG A 1 83 ? -19.877 2.801 14.796 1.00 97.50 83 ARG A N 1
ATOM 678 C CA . ARG A 1 83 ? -18.797 3.790 14.682 1.00 97.50 83 ARG A CA 1
ATOM 679 C C . ARG A 1 83 ? -18.141 3.685 13.314 1.00 97.50 83 ARG A C 1
ATOM 681 O O . ARG A 1 83 ? -18.095 2.604 12.737 1.00 97.50 83 ARG A O 1
ATOM 688 N N . SER A 1 84 ? -17.580 4.774 12.804 1.00 98.12 84 SER A N 1
ATOM 689 C CA . SER A 1 84 ? -16.808 4.717 11.561 1.00 98.12 84 SER A CA 1
ATOM 690 C C . SER A 1 84 ? -15.550 3.848 11.728 1.00 98.12 84 SER A C 1
ATOM 692 O O . SER A 1 84 ? -15.128 3.532 12.849 1.00 98.12 84 SER A O 1
ATOM 694 N N . TYR A 1 85 ? -14.928 3.444 10.617 1.00 98.19 85 TYR A N 1
ATOM 695 C CA . TYR A 1 85 ? -13.670 2.689 10.661 1.00 98.19 85 TYR A CA 1
ATOM 696 C C . TYR A 1 85 ? -12.584 3.484 11.404 1.00 98.19 85 TYR A C 1
ATOM 698 O O . TYR A 1 85 ? -11.940 2.968 12.320 1.00 98.19 85 TYR A O 1
ATOM 706 N N . GLN A 1 86 ? -12.468 4.779 11.094 1.00 98.25 86 GLN A N 1
ATOM 707 C CA . GLN A 1 86 ? -11.552 5.693 11.770 1.00 98.25 86 GLN A CA 1
ATOM 708 C C . GLN A 1 86 ? -11.864 5.837 13.262 1.00 98.25 86 GLN A C 1
ATOM 710 O O . GLN A 1 86 ? -10.952 5.770 14.082 1.00 98.25 86 GLN A O 1
ATOM 715 N N . GLN A 1 87 ? -13.134 6.009 13.640 1.00 98.19 87 GLN A N 1
ATOM 716 C CA . GLN A 1 87 ? -13.520 6.147 15.048 1.00 98.19 87 GLN A CA 1
ATOM 717 C C . GLN A 1 87 ? -13.168 4.898 15.861 1.00 98.19 87 GLN A C 1
ATOM 719 O O . GLN A 1 87 ? -12.719 5.025 17.000 1.00 98.19 87 GLN A O 1
ATOM 724 N N . ASN A 1 88 ? -13.329 3.701 15.286 1.00 98.12 88 ASN A N 1
ATOM 725 C CA . ASN A 1 88 ? -12.868 2.468 15.924 1.00 98.12 88 ASN A CA 1
ATOM 726 C C . ASN A 1 88 ? -11.346 2.499 16.142 1.00 98.12 88 ASN A C 1
ATOM 728 O O . ASN A 1 88 ? -10.901 2.289 17.266 1.00 98.12 88 ASN A O 1
ATOM 732 N N . LEU A 1 89 ? -10.554 2.846 15.123 1.00 97.94 89 LEU A N 1
ATOM 733 C CA . LEU A 1 89 ? -9.094 2.948 15.253 1.00 97.94 89 LEU A CA 1
ATOM 734 C C . LEU A 1 89 ? -8.629 4.031 16.237 1.00 97.94 89 LEU A C 1
ATOM 736 O O . LEU A 1 89 ? -7.609 3.863 16.898 1.00 97.94 89 LEU A O 1
ATOM 740 N N . MET A 1 90 ? -9.335 5.159 16.322 1.00 97.62 90 MET A N 1
ATOM 741 C CA . MET A 1 90 ? -9.001 6.244 17.250 1.00 97.62 90 MET A CA 1
ATOM 742 C C . MET A 1 90 ? -9.344 5.911 18.704 1.00 97.62 90 MET A C 1
ATOM 744 O O . MET A 1 90 ? -8.695 6.442 19.602 1.00 97.62 90 MET A O 1
ATOM 748 N N . ALA A 1 91 ? -10.358 5.072 18.933 1.00 97.50 91 ALA A N 1
ATOM 749 C CA . ALA A 1 91 ? -10.801 4.679 20.269 1.00 97.50 91 ALA A CA 1
ATOM 750 C C . ALA A 1 91 ? -9.979 3.529 20.873 1.00 97.50 91 ALA A C 1
ATOM 752 O O . ALA A 1 91 ? -9.998 3.345 22.089 1.00 97.50 91 ALA A O 1
ATOM 753 N N . LEU A 1 92 ? -9.304 2.738 20.038 1.00 97.62 92 LEU A N 1
ATOM 754 C CA . LEU A 1 92 ? -8.442 1.643 20.471 1.00 97.62 92 LEU A CA 1
ATOM 755 C C . LEU A 1 92 ? -7.063 2.165 20.887 1.00 97.62 92 LEU A C 1
ATOM 757 O O . LEU A 1 92 ? -6.571 3.169 20.363 1.00 97.62 92 LEU A O 1
ATOM 761 N N . ASP A 1 93 ? -6.416 1.455 21.813 1.00 97.19 93 ASP A N 1
ATOM 762 C CA . ASP A 1 93 ? -4.985 1.646 22.028 1.00 97.19 93 ASP A CA 1
ATOM 763 C C . ASP A 1 93 ? -4.186 1.197 20.794 1.00 97.19 93 ASP A C 1
ATOM 765 O O . ASP A 1 93 ? -4.723 0.681 19.808 1.00 97.19 93 ASP A O 1
ATOM 769 N N . ARG A 1 94 ? -2.874 1.426 20.823 1.00 95.00 94 ARG A N 1
ATOM 770 C CA . ARG A 1 94 ? -2.026 1.154 19.666 1.00 95.00 94 ARG A CA 1
ATOM 771 C C . ARG A 1 94 ? -2.020 -0.321 19.265 1.00 95.00 94 ARG A C 1
ATOM 773 O O . ARG A 1 94 ? -2.050 -0.597 18.069 1.00 95.00 94 ARG A O 1
ATOM 780 N N . ASP A 1 95 ? -1.945 -1.234 20.225 1.00 95.69 95 ASP A N 1
ATOM 781 C CA . ASP A 1 95 ? -1.816 -2.664 19.940 1.00 95.69 95 ASP A CA 1
ATOM 782 C C . ASP A 1 95 ? -3.138 -3.212 19.405 1.00 95.69 95 ASP A C 1
ATOM 784 O O . ASP A 1 95 ? -3.168 -3.850 18.350 1.00 95.69 95 ASP A O 1
ATOM 788 N N . ALA A 1 96 ? -4.248 -2.865 20.057 1.00 97.19 96 ALA A N 1
ATOM 789 C CA . ALA A 1 96 ? -5.579 -3.242 19.610 1.00 97.19 96 ALA A CA 1
ATOM 790 C C . ALA A 1 96 ? -5.946 -2.590 18.266 1.00 97.19 96 ALA A C 1
ATOM 792 O O . ALA A 1 96 ? -6.586 -3.224 17.430 1.00 97.19 96 ALA A O 1
ATOM 793 N N . GLY A 1 97 ? -5.521 -1.349 18.018 1.00 97.50 97 GLY A N 1
ATOM 794 C CA . GLY A 1 97 ? -5.736 -0.657 16.747 1.00 97.50 97 GLY A CA 1
ATOM 795 C C . GLY A 1 97 ? -4.934 -1.265 15.593 1.00 97.50 97 GLY A C 1
ATOM 796 O O . GLY A 1 97 ? -5.456 -1.427 14.491 1.00 97.50 97 GLY A O 1
ATOM 797 N N . LEU A 1 98 ? -3.686 -1.661 15.847 1.00 97.38 98 LEU A N 1
ATOM 798 C CA . LEU A 1 98 ? -2.862 -2.385 14.881 1.00 97.38 98 LEU A CA 1
ATOM 799 C C . LEU A 1 98 ? -3.456 -3.765 14.557 1.00 97.38 98 LEU A C 1
ATOM 801 O O . LEU A 1 98 ? -3.545 -4.119 13.381 1.00 97.38 98 LEU A O 1
ATOM 805 N N . ALA A 1 99 ? -3.921 -4.513 15.561 1.00 97.19 99 ALA A N 1
ATOM 806 C CA . ALA A 1 99 ? -4.633 -5.773 15.346 1.00 97.19 99 ALA A CA 1
ATOM 807 C C . ALA A 1 99 ? -5.937 -5.565 14.553 1.00 97.19 99 ALA A C 1
ATOM 809 O O . ALA A 1 99 ? -6.181 -6.261 13.571 1.00 97.19 99 ALA A O 1
ATOM 810 N N . PHE A 1 100 ? -6.729 -4.543 14.904 1.00 97.69 100 PHE A N 1
ATOM 811 C CA . PHE A 1 100 ? -7.967 -4.193 14.201 1.00 97.69 100 PHE A CA 1
ATOM 812 C C . PHE A 1 100 ? -7.740 -3.922 12.710 1.00 97.69 100 PHE A C 1
ATOM 814 O O . PHE A 1 100 ? -8.540 -4.368 11.883 1.00 97.69 100 PHE A O 1
ATOM 821 N N . GLU A 1 101 ? -6.669 -3.195 12.380 1.00 97.94 101 GLU A N 1
ATOM 822 C CA . GLU A 1 101 ? -6.260 -2.894 11.008 1.00 97.94 101 GLU A CA 1
ATOM 823 C C . GLU A 1 101 ? -5.794 -4.155 10.263 1.00 97.94 101 GLU A C 1
ATOM 825 O O . GLU A 1 101 ? -6.181 -4.363 9.108 1.00 97.94 101 GLU A O 1
ATOM 830 N N . LEU A 1 102 ? -5.004 -5.012 10.924 1.00 96.62 102 LEU A N 1
ATOM 831 C CA . LEU A 1 102 ? -4.522 -6.280 10.364 1.00 96.62 102 LEU A CA 1
ATOM 832 C C . LEU A 1 102 ? -5.676 -7.239 10.057 1.00 96.62 102 LEU A C 1
ATOM 834 O O . LEU A 1 102 ? -5.689 -7.859 9.001 1.00 96.62 102 LEU A O 1
ATOM 838 N N . ASP A 1 103 ? -6.677 -7.309 10.934 1.00 96.06 103 ASP A N 1
ATOM 839 C CA . ASP A 1 103 ? -7.881 -8.130 10.754 1.00 96.06 103 ASP A CA 1
ATOM 840 C C . ASP A 1 103 ? -8.813 -7.629 9.646 1.00 96.06 103 ASP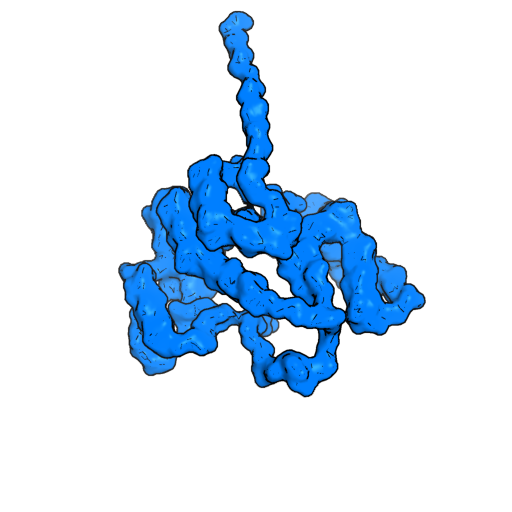 A C 1
ATOM 842 O O . ASP A 1 103 ? -9.740 -8.338 9.246 1.00 96.06 103 ASP A O 1
ATOM 846 N N . ARG A 1 104 ? -8.612 -6.395 9.177 1.00 95.62 104 ARG A N 1
ATOM 847 C CA . ARG A 1 104 ? -9.489 -5.731 8.212 1.00 95.62 104 ARG A CA 1
ATOM 848 C C . ARG A 1 104 ? -8.694 -5.235 7.018 1.00 95.62 104 ARG A C 1
ATOM 850 O O . ARG A 1 104 ? -8.250 -6.049 6.217 1.00 95.62 104 ARG A O 1
ATOM 857 N N . TYR A 1 105 ? -8.543 -3.922 6.853 1.00 95.62 105 TYR A N 1
ATOM 858 C CA . TYR A 1 105 ? -8.117 -3.347 5.579 1.00 95.62 105 TYR A CA 1
ATOM 859 C C . TYR A 1 105 ? -6.717 -3.796 5.152 1.00 95.62 105 TYR A C 1
ATOM 861 O O . TYR A 1 105 ? -6.475 -4.069 3.972 1.00 95.62 105 TYR A O 1
ATOM 869 N N . THR A 1 106 ? -5.804 -3.952 6.108 1.00 96.00 106 THR A N 1
ATOM 870 C CA . THR A 1 106 ? -4.493 -4.526 5.814 1.00 96.00 106 THR A CA 1
ATOM 871 C C . THR A 1 106 ? -4.617 -5.999 5.444 1.00 96.00 106 THR A C 1
ATOM 873 O O . THR A 1 106 ? -4.132 -6.376 4.381 1.00 96.00 106 THR A O 1
ATOM 876 N N . GLY A 1 107 ? -5.304 -6.823 6.242 1.00 94.62 107 GLY A N 1
ATOM 877 C CA . GLY A 1 107 ? -5.484 -8.251 5.949 1.00 94.62 107 GLY A CA 1
ATOM 878 C C . GLY A 1 107 ? -6.075 -8.485 4.563 1.00 94.62 107 GLY A C 1
ATOM 879 O O . GLY A 1 107 ? -5.548 -9.260 3.777 1.00 94.62 107 GLY A O 1
ATOM 880 N N . TRP A 1 108 ? -7.073 -7.689 4.200 1.00 93.94 108 TRP A N 1
ATOM 881 C CA . TRP A 1 108 ? -7.669 -7.643 2.872 1.00 93.94 108 TRP A CA 1
ATOM 882 C C . TRP A 1 108 ? -6.683 -7.360 1.742 1.00 93.94 108 TRP A C 1
ATOM 884 O O . TRP A 1 108 ? -6.820 -7.912 0.651 1.00 93.94 108 TRP A O 1
ATOM 894 N N . THR A 1 109 ? -5.747 -6.448 1.978 1.00 93.75 109 THR A N 1
ATOM 895 C CA . THR A 1 109 ? -4.712 -6.082 1.009 1.00 93.75 109 THR A CA 1
ATOM 896 C C . THR A 1 109 ? -3.702 -7.219 0.874 1.00 93.75 109 THR A C 1
ATOM 898 O O . THR A 1 109 ? -3.358 -7.606 -0.240 1.00 93.75 109 THR A O 1
ATOM 901 N N . LEU A 1 110 ? -3.290 -7.812 1.997 1.00 94.62 110 LEU A N 1
ATOM 902 C CA . LEU A 1 110 ? -2.349 -8.930 2.023 1.00 94.62 110 LEU A CA 1
ATOM 903 C C . LEU A 1 110 ? -2.940 -10.202 1.401 1.00 94.62 110 LEU A C 1
ATOM 905 O O . LEU A 1 110 ? -2.249 -10.890 0.660 1.00 94.62 110 LEU A O 1
ATOM 909 N N . GLU A 1 111 ? -4.223 -10.484 1.626 1.00 91.75 111 GLU A N 1
ATOM 910 C CA . GLU A 1 111 ? -4.958 -11.561 0.952 1.00 91.75 111 GLU A CA 1
ATOM 911 C C . GLU A 1 111 ? -4.958 -11.376 -0.570 1.00 91.75 111 GLU A C 1
ATOM 913 O O . GLU A 1 111 ? -4.724 -12.330 -1.310 1.00 91.75 111 GLU A O 1
ATOM 918 N N . ALA A 1 112 ? -5.183 -10.148 -1.048 1.00 90.06 112 ALA A N 1
ATOM 919 C CA . ALA A 1 112 ? -5.159 -9.851 -2.476 1.00 90.06 112 ALA A CA 1
ATOM 920 C C . ALA A 1 112 ? -3.760 -10.052 -3.080 1.00 90.06 112 ALA A C 1
ATOM 922 O O . ALA A 1 112 ? -3.649 -10.612 -4.169 1.00 90.06 112 ALA A O 1
ATOM 923 N N . MET A 1 113 ? -2.704 -9.647 -2.365 1.00 91.50 113 MET A N 1
ATOM 924 C CA . MET A 1 113 ? -1.316 -9.889 -2.776 1.00 91.50 113 MET A CA 1
ATOM 925 C C . MET A 1 113 ? -0.972 -11.382 -2.775 1.00 91.50 113 MET A C 1
ATOM 927 O O . MET A 1 113 ? -0.358 -11.872 -3.717 1.00 91.50 113 MET A O 1
ATOM 931 N N . ALA A 1 114 ? -1.408 -12.129 -1.759 1.00 91.25 114 ALA A N 1
ATOM 932 C CA . ALA A 1 114 ? -1.196 -13.573 -1.671 1.00 91.25 114 ALA A CA 1
ATOM 933 C C . ALA A 1 114 ? -1.922 -14.355 -2.776 1.00 91.25 114 ALA A C 1
ATOM 935 O O . ALA A 1 114 ? -1.489 -15.441 -3.155 1.00 91.25 114 ALA A O 1
ATOM 936 N N . ALA A 1 115 ? -3.024 -13.813 -3.297 1.00 89.81 115 ALA A N 1
ATOM 937 C CA . ALA A 1 115 ? -3.786 -14.417 -4.384 1.00 89.81 115 ALA A CA 1
ATOM 938 C C . ALA A 1 115 ? -3.179 -14.171 -5.778 1.00 89.81 115 ALA A C 1
ATOM 940 O O . ALA A 1 115 ? -3.689 -14.709 -6.766 1.00 89.81 115 ALA A O 1
ATOM 941 N N . TRP A 1 116 ? -2.118 -13.364 -5.890 1.00 87.94 11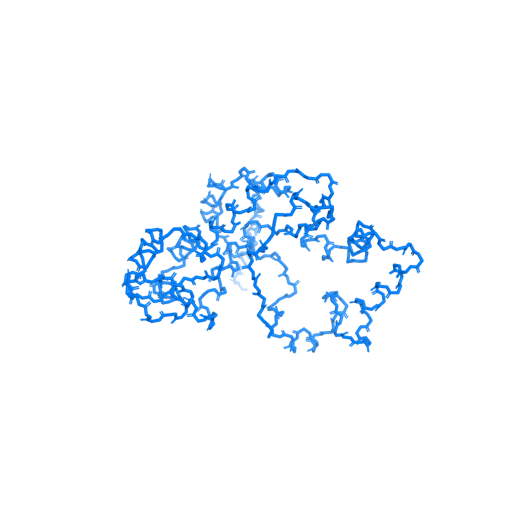6 TRP A N 1
ATOM 942 C CA . TRP A 1 116 ? -1.437 -13.139 -7.159 1.00 87.94 116 TRP A CA 1
ATOM 943 C C . TRP A 1 116 ? -0.864 -14.442 -7.715 1.00 87.94 116 TRP A C 1
ATOM 945 O O . TRP A 1 116 ? -0.158 -15.187 -7.040 1.00 87.94 116 TRP A O 1
ATOM 955 N N . ARG A 1 117 ? -1.169 -14.714 -8.985 1.00 84.00 117 ARG A N 1
ATOM 956 C CA . ARG A 1 117 ? -0.660 -15.885 -9.704 1.00 84.00 117 ARG A CA 1
ATOM 957 C C . ARG A 1 117 ? 0.534 -15.478 -10.566 1.00 84.00 117 ARG A C 1
ATOM 959 O O . ARG A 1 117 ? 0.497 -14.378 -11.126 1.00 84.00 117 ARG A O 1
ATOM 966 N N . PRO A 1 118 ? 1.576 -16.315 -10.691 1.00 82.06 118 PRO A N 1
ATOM 967 C CA . PRO A 1 118 ? 2.629 -16.085 -11.671 1.00 82.06 118 PRO A CA 1
ATOM 968 C C . PRO A 1 118 ? 2.027 -15.919 -13.066 1.00 82.06 118 PRO A C 1
ATOM 970 O O . PRO A 1 118 ? 1.129 -16.670 -13.446 1.00 82.06 118 PRO A O 1
ATOM 973 N N . ASP A 1 119 ? 2.515 -14.929 -13.797 1.00 85.31 119 ASP A N 1
ATOM 974 C CA . ASP A 1 119 ? 2.080 -14.616 -15.151 1.00 85.31 119 ASP A CA 1
ATOM 975 C C . ASP A 1 119 ? 3.329 -14.204 -15.946 1.00 85.31 119 ASP A C 1
ATOM 977 O O . ASP A 1 119 ? 4.027 -13.288 -15.503 1.00 85.31 119 ASP A O 1
ATOM 981 N N . PRO A 1 120 ? 3.663 -14.890 -17.057 1.00 88.12 120 PRO A N 1
ATOM 982 C CA . PRO A 1 120 ? 4.874 -14.604 -17.825 1.00 88.12 120 PRO A CA 1
ATOM 983 C C . PRO A 1 120 ? 4.901 -13.188 -18.415 1.00 88.12 120 PRO A C 1
ATOM 985 O O . PRO A 1 120 ? 5.984 -12.662 -18.664 1.00 88.12 120 PRO A O 1
ATOM 988 N N . ASP A 1 121 ? 3.741 -12.555 -18.598 1.00 91.81 121 ASP A N 1
ATOM 989 C CA . ASP A 1 121 ? 3.630 -11.195 -19.116 1.00 91.81 121 ASP A CA 1
ATOM 990 C C . ASP A 1 121 ? 3.596 -10.140 -17.998 1.00 91.81 121 ASP A C 1
ATOM 992 O O . ASP A 1 121 ? 3.411 -8.944 -18.251 1.00 91.81 121 ASP A O 1
ATOM 996 N N . THR A 1 122 ? 3.800 -10.548 -16.743 1.00 92.56 122 THR A N 1
ATOM 997 C CA . THR A 1 122 ? 3.843 -9.655 -15.585 1.00 92.56 122 THR A CA 1
ATOM 998 C C . THR A 1 122 ? 5.207 -9.672 -14.908 1.00 92.56 122 THR A C 1
ATOM 1000 O O . THR A 1 122 ? 5.775 -10.728 -14.650 1.00 92.56 122 THR A O 1
ATOM 1003 N N . ILE A 1 123 ? 5.705 -8.486 -14.556 1.00 95.12 123 ILE A N 1
ATOM 1004 C CA . ILE A 1 123 ? 6.861 -8.342 -13.667 1.00 95.12 123 ILE A CA 1
ATOM 1005 C C . ILE A 1 123 ? 6.442 -7.800 -12.306 1.00 95.12 123 ILE A C 1
ATOM 1007 O O . ILE A 1 123 ? 5.559 -6.943 -12.202 1.00 95.12 123 ILE A O 1
ATOM 1011 N N . ASP A 1 124 ? 7.148 -8.250 -11.278 1.00 93.81 124 ASP A N 1
ATOM 1012 C CA . ASP A 1 124 ? 7.037 -7.722 -9.927 1.00 93.81 124 ASP A CA 1
ATOM 1013 C C . ASP A 1 124 ? 8.163 -6.709 -9.696 1.00 93.81 124 ASP A C 1
ATOM 1015 O O . ASP A 1 124 ? 9.333 -6.959 -9.999 1.00 93.81 124 ASP A O 1
ATOM 1019 N N . VAL A 1 125 ? 7.809 -5.537 -9.175 1.00 95.50 125 VAL A N 1
ATOM 1020 C CA . VAL A 1 125 ? 8.748 -4.457 -8.870 1.00 95.50 125 VAL A CA 1
ATOM 1021 C C . VAL A 1 125 ? 8.522 -3.995 -7.4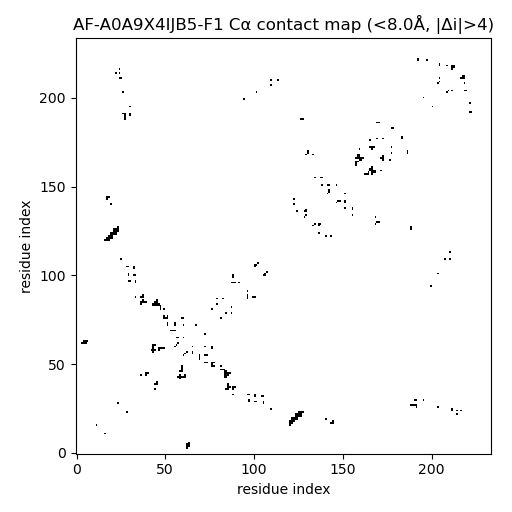47 1.00 95.50 125 VAL A C 1
ATOM 1023 O O . VAL A 1 125 ? 7.427 -3.556 -7.105 1.00 95.50 125 VAL A O 1
ATOM 1026 N N . ARG A 1 126 ? 9.560 -4.059 -6.616 1.00 94.25 126 ARG A N 1
ATOM 1027 C CA . ARG A 1 126 ? 9.467 -3.596 -5.233 1.00 94.25 126 ARG A CA 1
ATOM 1028 C C . ARG A 1 126 ? 9.569 -2.079 -5.157 1.00 94.25 126 ARG A C 1
ATOM 1030 O O . ARG A 1 126 ? 10.339 -1.468 -5.896 1.00 94.25 126 ARG A O 1
ATOM 1037 N N . MET A 1 127 ? 8.848 -1.470 -4.222 1.00 92.06 127 MET A N 1
ATOM 1038 C CA . MET A 1 127 ? 9.005 -0.043 -3.924 1.00 92.06 127 MET A CA 1
ATOM 1039 C C . MET A 1 127 ? 10.442 0.303 -3.516 1.00 92.06 127 MET A C 1
ATOM 1041 O O . MET A 1 127 ? 10.943 1.369 -3.865 1.00 92.06 127 MET A O 1
ATOM 1045 N N . GLU A 1 128 ? 11.119 -0.609 -2.821 1.00 92.56 128 GLU A N 1
ATOM 1046 C CA . GLU A 1 128 ? 12.516 -0.467 -2.416 1.00 92.56 128 GLU A CA 1
ATOM 1047 C C . GLU A 1 128 ? 13.477 -0.383 -3.606 1.00 92.56 128 GLU A C 1
ATOM 1049 O O . GLU A 1 128 ? 14.486 0.317 -3.515 1.00 92.56 128 GLU A O 1
ATOM 1054 N N . ASP A 1 129 ? 13.146 -1.019 -4.735 1.00 94.50 129 ASP A N 1
ATOM 1055 C CA . ASP A 1 129 ? 13.981 -0.974 -5.937 1.00 94.50 129 ASP A CA 1
ATOM 1056 C C . ASP A 1 129 ? 14.038 0.461 -6.505 1.00 94.50 129 ASP A C 1
ATOM 1058 O O . ASP A 1 129 ? 15.107 0.915 -6.903 1.00 94.50 129 ASP A O 1
ATOM 1062 N N . PHE A 1 130 ? 12.937 1.227 -6.451 1.00 92.62 130 PHE A N 1
ATOM 1063 C CA . PHE A 1 130 ? 12.931 2.638 -6.874 1.00 92.62 130 PHE A CA 1
ATOM 1064 C C . PHE A 1 130 ? 13.802 3.534 -5.994 1.00 92.62 130 PHE A C 1
ATOM 1066 O O . PHE A 1 130 ? 14.425 4.465 -6.497 1.00 92.62 130 PHE A O 1
ATOM 1073 N N . MET A 1 131 ? 13.841 3.273 -4.686 1.00 89.38 131 MET A N 1
ATOM 1074 C CA . MET A 1 131 ? 14.674 4.057 -3.772 1.00 89.38 131 MET A CA 1
ATOM 1075 C C . MET A 1 131 ? 16.159 3.740 -3.943 1.00 89.38 131 MET A C 1
ATOM 1077 O O . MET A 1 131 ? 16.988 4.626 -3.736 1.00 89.38 131 MET A O 1
ATOM 1081 N N . ALA A 1 132 ? 16.484 2.495 -4.302 1.00 92.62 132 ALA A N 1
ATOM 1082 C CA . ALA A 1 132 ? 17.851 2.035 -4.514 1.00 92.62 132 ALA A CA 1
ATOM 1083 C C . ALA A 1 132 ? 18.407 2.437 -5.891 1.00 92.62 132 ALA A C 1
ATOM 1085 O O . ALA A 1 132 ? 19.542 2.900 -5.980 1.00 92.62 132 ALA A O 1
ATOM 1086 N N . ASP A 1 133 ? 17.617 2.262 -6.951 1.00 95.44 133 ASP A N 1
ATOM 1087 C CA . ASP A 1 133 ? 17.983 2.564 -8.335 1.00 95.44 133 ASP A CA 1
ATOM 1088 C C . ASP A 1 133 ? 16.731 2.955 -9.133 1.00 95.44 133 ASP A C 1
ATOM 1090 O O . ASP A 1 133 ? 16.078 2.125 -9.777 1.00 95.44 133 ASP A O 1
ATOM 1094 N N . PHE A 1 134 ? 16.378 4.240 -9.070 1.00 94.56 134 PHE A N 1
ATOM 1095 C CA . PHE A 1 134 ? 15.200 4.768 -9.753 1.00 94.56 134 PHE A CA 1
ATOM 1096 C C . PHE A 1 134 ? 15.278 4.566 -11.273 1.00 94.56 134 PHE A C 1
ATOM 1098 O O . PHE A 1 134 ? 14.335 4.048 -11.876 1.00 94.56 134 PHE A O 1
ATOM 1105 N N . ASP A 1 135 ? 16.402 4.942 -11.891 1.00 95.69 135 ASP A N 1
ATOM 1106 C CA . ASP A 1 135 ? 16.560 4.927 -13.349 1.00 95.69 135 ASP A CA 1
ATOM 1107 C C . ASP A 1 135 ? 16.555 3.494 -13.889 1.00 95.69 135 ASP A C 1
ATOM 1109 O O . ASP A 1 135 ? 15.861 3.208 -14.871 1.00 95.69 135 ASP A O 1
ATOM 1113 N N . GLY A 1 136 ? 17.271 2.570 -13.241 1.00 97.12 136 GLY A N 1
ATOM 1114 C CA . GLY A 1 136 ? 17.271 1.160 -13.621 1.00 97.12 136 GLY A CA 1
ATOM 1115 C C . GLY A 1 136 ? 15.905 0.505 -13.427 1.00 97.12 136 GLY A C 1
ATOM 1116 O O . GLY A 1 136 ? 15.434 -0.222 -14.309 1.00 97.12 136 GLY A O 1
ATOM 1117 N N . THR A 1 137 ? 15.214 0.819 -12.328 1.00 97.44 137 THR A N 1
ATOM 1118 C CA . THR A 1 137 ? 13.871 0.291 -12.046 1.00 97.44 137 THR A CA 1
ATOM 1119 C C . THR A 1 137 ? 12.842 0.788 -13.058 1.00 97.44 137 THR A C 1
ATOM 1121 O O . THR A 1 137 ? 12.089 -0.018 -13.615 1.00 97.44 137 THR A O 1
ATOM 1124 N N . LEU A 1 138 ? 12.832 2.090 -13.359 1.00 96.38 138 LEU A N 1
ATOM 1125 C CA . LEU A 1 138 ? 11.927 2.662 -14.353 1.00 96.38 138 LEU A CA 1
ATOM 1126 C C . LEU A 1 138 ? 12.242 2.140 -15.759 1.00 96.38 138 LEU A C 1
ATOM 1128 O O . LEU A 1 138 ? 11.324 1.761 -16.482 1.00 96.38 138 LEU A O 1
ATOM 1132 N N . THR A 1 139 ? 13.525 2.029 -16.115 1.00 97.56 139 THR A N 1
ATOM 1133 C CA . THR A 1 139 ? 13.976 1.422 -17.379 1.00 97.56 139 THR A CA 1
ATOM 1134 C C . THR A 1 139 ? 13.456 -0.007 -17.530 1.00 97.56 139 THR A C 1
ATOM 1136 O O . THR A 1 139 ? 12.907 -0.356 -18.576 1.00 97.56 139 THR A O 1
ATOM 1139 N N . ARG A 1 140 ? 13.574 -0.834 -16.480 1.00 97.62 140 ARG A N 1
ATOM 1140 C CA . ARG A 1 140 ? 13.040 -2.205 -16.461 1.00 97.62 140 ARG A CA 1
ATOM 1141 C C . ARG A 1 140 ? 11.535 -2.222 -16.735 1.00 97.62 140 ARG A C 1
ATOM 1143 O O . ARG A 1 140 ? 11.083 -3.032 -17.540 1.00 97.62 140 ARG A O 1
ATOM 1150 N N . ILE A 1 141 ? 10.780 -1.319 -16.107 1.00 97.00 141 ILE A N 1
ATOM 1151 C CA . ILE A 1 141 ? 9.326 -1.205 -16.283 1.00 97.00 141 ILE A CA 1
ATOM 1152 C C . ILE A 1 141 ? 8.959 -0.797 -17.708 1.00 97.00 141 ILE A C 1
ATOM 1154 O O . ILE A 1 141 ? 8.173 -1.486 -18.352 1.00 97.00 141 ILE A O 1
ATOM 1158 N N . VAL A 1 142 ? 9.507 0.307 -18.223 1.00 96.50 142 VAL A N 1
ATOM 1159 C CA . VAL A 1 142 ? 9.094 0.817 -19.540 1.00 96.50 142 VAL A CA 1
ATOM 1160 C C . VAL A 1 142 ? 9.503 -0.130 -20.665 1.00 96.50 142 VAL A C 1
ATOM 1162 O O . VAL A 1 142 ? 8.727 -0.337 -21.598 1.00 96.50 142 VAL A O 1
ATOM 1165 N N . ARG A 1 143 ? 10.665 -0.785 -20.537 1.00 96.69 143 ARG A N 1
ATOM 1166 C CA . ARG A 1 143 ? 11.102 -1.846 -21.451 1.00 96.69 143 ARG A CA 1
ATOM 1167 C C . ARG A 1 143 ? 10.152 -3.039 -21.408 1.00 96.69 143 ARG A C 1
ATOM 1169 O O . ARG A 1 143 ? 9.740 -3.523 -22.461 1.00 96.69 143 ARG A O 1
ATOM 1176 N N . HIS A 1 144 ? 9.758 -3.488 -20.211 1.00 96.31 144 HIS A N 1
ATOM 1177 C CA . HIS A 1 144 ? 8.746 -4.539 -20.068 1.00 96.31 144 HIS A CA 1
ATOM 1178 C C . HIS A 1 144 ? 7.442 -4.139 -20.744 1.00 96.31 144 HIS A C 1
ATOM 1180 O O . HIS A 1 144 ? 6.890 -4.929 -21.490 1.00 96.31 144 HIS A O 1
ATOM 1186 N N . CYS A 1 145 ? 7.000 -2.891 -20.612 1.00 94.88 145 CYS A N 1
ATOM 1187 C CA . CYS A 1 145 ? 5.809 -2.379 -21.292 1.00 94.88 145 CYS A CA 1
ATOM 1188 C C . CYS A 1 145 ? 5.959 -2.222 -22.821 1.00 94.88 145 CYS A C 1
ATOM 1190 O O . CYS A 1 145 ? 4.999 -1.831 -23.480 1.00 94.88 145 CYS A O 1
ATOM 1192 N N . GLY A 1 146 ? 7.119 -2.551 -23.400 1.00 95.06 146 GLY A N 1
ATOM 1193 C CA . GLY A 1 146 ? 7.352 -2.531 -24.846 1.00 95.06 146 GLY A CA 1
ATOM 1194 C C . GLY A 1 146 ? 7.797 -1.177 -25.395 1.00 95.06 146 GLY A C 1
ATOM 1195 O O . GLY A 1 146 ? 7.694 -0.957 -26.599 1.00 95.06 146 GLY A O 1
ATOM 1196 N N . MET A 1 147 ? 8.277 -0.269 -24.542 1.00 96.12 147 MET A N 1
ATOM 1197 C CA . MET A 1 147 ? 8.872 0.986 -24.996 1.00 96.12 147 MET A CA 1
ATOM 1198 C C . MET A 1 147 ? 10.160 0.716 -25.783 1.00 96.12 147 MET A C 1
ATOM 1200 O O . MET A 1 147 ? 11.010 -0.057 -25.345 1.00 96.12 147 MET A O 1
ATOM 1204 N N . GLU A 1 148 ? 10.311 1.372 -26.934 1.00 96.94 148 GLU A N 1
ATOM 1205 C CA . GLU A 1 148 ? 11.513 1.269 -27.764 1.00 96.94 148 GLU A CA 1
ATOM 1206 C C . GLU A 1 148 ? 12.751 1.804 -27.029 1.00 96.94 148 GLU A C 1
ATOM 1208 O O . GLU A 1 148 ? 12.690 2.860 -26.397 1.00 96.94 148 GLU A O 1
ATOM 1213 N N . GLU A 1 149 ? 13.900 1.127 -27.164 1.00 96.81 149 GLU A N 1
ATOM 1214 C CA . GLU A 1 149 ? 15.149 1.504 -26.473 1.00 96.81 149 GLU A CA 1
ATOM 1215 C C . GLU A 1 149 ? 15.561 2.960 -26.731 1.00 96.81 149 GLU A C 1
ATOM 1217 O O . GLU A 1 149 ? 16.030 3.645 -25.824 1.00 96.81 149 GLU A O 1
ATOM 1222 N N . ALA A 1 150 ? 15.330 3.467 -27.947 1.00 97.12 150 ALA A N 1
ATOM 1223 C CA . ALA A 1 150 ? 15.642 4.848 -28.311 1.00 97.12 150 ALA A CA 1
ATOM 1224 C C . ALA A 1 150 ? 14.810 5.890 -27.533 1.00 97.12 150 ALA A C 1
ATOM 1226 O O . ALA A 1 150 ? 15.244 7.031 -27.383 1.00 97.12 150 ALA A O 1
ATOM 1227 N N . MET A 1 151 ? 13.637 5.506 -27.016 1.00 96.81 151 MET A N 1
ATOM 1228 C CA . MET A 1 151 ? 12.713 6.386 -26.290 1.00 96.81 151 MET A CA 1
ATOM 1229 C C . MET A 1 151 ? 12.941 6.384 -24.775 1.00 96.81 151 MET A C 1
ATOM 1231 O O . MET A 1 151 ? 12.515 7.316 -24.090 1.00 96.81 151 MET A O 1
ATOM 1235 N N . ILE A 1 152 ? 13.633 5.374 -24.239 1.00 96.19 152 ILE A N 1
ATOM 1236 C CA . ILE A 1 152 ? 13.855 5.220 -22.794 1.00 96.19 152 ILE A CA 1
ATOM 1237 C C . ILE A 1 152 ? 14.560 6.441 -22.175 1.00 96.19 152 ILE A C 1
ATOM 1239 O O . ILE A 1 152 ? 14.069 6.928 -21.154 1.00 96.19 152 ILE A O 1
ATOM 1243 N N . PRO A 1 153 ? 15.634 7.017 -22.762 1.00 95.19 153 PRO A N 1
ATOM 1244 C CA . PRO A 1 153 ? 16.277 8.201 -22.189 1.00 95.19 153 PRO A CA 1
ATOM 1245 C C . PRO A 1 153 ? 15.327 9.398 -22.057 1.00 95.19 153 PRO A C 1
ATOM 1247 O O . PRO A 1 153 ? 15.374 10.123 -21.064 1.00 95.19 153 PRO A O 1
ATOM 1250 N N . ALA A 1 154 ? 14.428 9.583 -23.029 1.00 92.44 154 ALA A N 1
ATOM 1251 C CA . ALA A 1 154 ? 13.425 10.641 -22.980 1.00 92.44 154 ALA A CA 1
ATOM 1252 C C . ALA A 1 154 ? 12.382 10.378 -21.882 1.00 92.44 154 ALA A C 1
ATOM 1254 O O . ALA A 1 154 ? 12.021 11.298 -21.150 1.00 92.44 154 ALA A O 1
ATOM 1255 N N . ALA A 1 155 ? 11.936 9.129 -21.718 1.00 91.19 155 ALA A N 1
ATOM 1256 C CA . ALA A 1 155 ? 11.015 8.750 -20.646 1.00 91.19 155 ALA A CA 1
ATOM 1257 C C . ALA A 1 155 ? 11.623 8.969 -19.250 1.00 91.19 155 ALA A C 1
ATOM 1259 O O . ALA A 1 155 ? 10.958 9.531 -18.378 1.00 91.19 155 ALA A O 1
ATOM 1260 N N . LEU A 1 156 ? 12.895 8.600 -19.054 1.00 92.94 156 LEU A N 1
ATOM 1261 C CA . LEU A 1 156 ? 13.634 8.885 -17.819 1.00 92.94 156 LEU A CA 1
ATOM 1262 C C . LEU A 1 156 ? 13.724 10.395 -17.568 1.00 92.94 156 LEU A C 1
ATOM 1264 O O . LEU A 1 156 ? 13.387 10.859 -16.481 1.00 92.94 156 LEU A O 1
ATOM 1268 N N . ALA A 1 157 ? 14.095 11.178 -18.585 1.00 90.50 157 ALA A N 1
ATOM 1269 C CA . ALA A 1 157 ? 14.182 12.630 -18.461 1.00 90.50 157 ALA A CA 1
ATOM 1270 C C . ALA A 1 157 ? 12.836 13.256 -18.060 1.00 90.50 157 ALA A C 1
ATOM 1272 O O . ALA A 1 157 ? 12.801 14.124 -17.189 1.00 90.50 157 ALA A O 1
ATOM 1273 N N . VAL A 1 158 ? 11.718 12.801 -18.633 1.00 89.19 158 VAL A N 1
ATOM 1274 C CA . VAL A 1 158 ? 10.377 13.253 -18.226 1.00 89.19 158 VAL A CA 1
ATOM 1275 C C . VAL A 1 158 ? 10.089 12.886 -16.770 1.00 89.19 158 VAL A C 1
ATOM 1277 O O . VAL A 1 158 ? 9.605 13.732 -16.022 1.00 89.19 158 VAL A O 1
ATOM 1280 N N . ALA A 1 159 ? 10.421 11.665 -16.351 1.00 87.94 159 ALA A N 1
ATOM 1281 C CA . ALA A 1 159 ? 10.164 11.201 -14.993 1.00 87.94 159 ALA A CA 1
ATOM 1282 C C . ALA A 1 159 ? 11.014 11.907 -13.925 1.00 87.94 159 ALA A C 1
ATOM 1284 O O . ALA A 1 159 ? 10.585 11.971 -12.777 1.00 87.94 159 ALA A O 1
ATOM 1285 N N . THR A 1 160 ? 12.192 12.443 -14.262 1.00 87.94 160 THR A N 1
ATOM 1286 C CA . THR A 1 160 ? 13.135 12.946 -13.246 1.00 87.94 160 THR A CA 1
ATOM 1287 C C . THR A 1 160 ? 13.484 14.427 -13.351 1.00 87.94 160 THR A C 1
ATOM 1289 O O . THR A 1 160 ? 14.006 14.990 -12.394 1.00 87.94 160 THR A O 1
ATOM 1292 N N . SER A 1 161 ? 13.250 15.080 -14.493 1.00 80.38 161 SER A N 1
ATOM 1293 C CA . SER A 1 161 ? 13.728 16.457 -14.724 1.00 80.38 161 SER A CA 1
ATOM 1294 C C . SER A 1 161 ? 12.965 17.533 -13.955 1.00 80.38 161 SER A C 1
ATOM 1296 O O . SER A 1 161 ? 13.468 18.645 -13.816 1.00 80.38 161 SER A O 1
ATOM 1298 N N . GLY A 1 162 ? 11.739 17.260 -13.502 1.00 72.06 162 GLY A N 1
ATOM 1299 C CA . GLY A 1 162 ? 10.886 18.308 -12.940 1.00 72.06 162 GLY A CA 1
ATOM 1300 C C . GLY A 1 162 ? 10.353 19.310 -13.982 1.00 72.06 162 GLY A C 1
ATOM 1301 O O . GLY A 1 162 ? 9.643 20.240 -13.610 1.00 72.06 162 GLY A O 1
ATOM 1302 N N . ALA A 1 163 ? 10.718 19.166 -15.266 1.00 68.06 163 ALA A N 1
ATOM 1303 C CA . ALA A 1 163 ? 10.522 20.200 -16.287 1.00 68.06 163 ALA A CA 1
ATOM 1304 C C . ALA A 1 163 ? 9.082 20.275 -16.818 1.00 68.06 163 ALA A C 1
ATOM 1306 O O . ALA A 1 163 ? 8.623 21.345 -17.208 1.00 68.06 163 ALA A O 1
ATOM 1307 N N . VAL A 1 164 ? 8.377 19.139 -16.842 1.00 66.44 164 VAL A N 1
ATOM 1308 C CA . VAL A 1 164 ? 6.987 19.027 -17.331 1.00 66.44 164 VAL A CA 1
ATOM 1309 C C . VAL A 1 164 ? 6.010 18.737 -16.185 1.00 66.44 164 VAL A C 1
ATOM 1311 O O . VAL A 1 164 ? 4.864 19.175 -16.212 1.00 66.44 164 VAL A O 1
ATOM 1314 N N . ALA A 1 165 ? 6.474 18.024 -15.161 1.00 69.62 165 ALA A N 1
ATOM 1315 C CA . ALA A 1 165 ? 5.765 17.706 -13.926 1.00 69.62 165 ALA A CA 1
ATOM 1316 C C . ALA A 1 165 ? 6.802 17.557 -12.800 1.00 69.62 165 ALA A C 1
ATOM 1318 O O . ALA A 1 165 ? 7.979 17.372 -13.124 1.00 69.62 165 ALA A O 1
ATOM 1319 N N . PRO A 1 166 ? 6.416 17.615 -11.509 1.00 76.62 166 PRO A N 1
ATOM 1320 C CA . PRO A 1 166 ? 7.325 17.284 -10.414 1.00 76.62 166 PRO A CA 1
ATOM 1321 C C . PRO A 1 166 ? 8.047 15.956 -10.677 1.00 76.62 166 PRO A C 1
ATOM 1323 O O . PRO A 1 166 ? 7.435 15.014 -11.181 1.00 76.62 166 PRO A O 1
ATOM 1326 N N . SER A 1 167 ? 9.348 15.903 -10.361 1.00 83.00 167 SER A N 1
ATOM 1327 C CA . SER A 1 167 ? 10.134 14.662 -10.444 1.00 83.00 167 SER A CA 1
ATOM 1328 C C . SER A 1 167 ? 9.382 13.544 -9.732 1.00 83.00 167 SER A C 1
ATOM 1330 O O . SER A 1 167 ? 8.837 13.785 -8.667 1.00 83.00 167 SER A O 1
ATOM 1332 N N . LEU A 1 168 ? 9.370 12.339 -10.289 1.00 85.38 168 LEU A N 1
ATOM 1333 C CA . LEU A 1 168 ? 8.839 11.142 -9.638 1.00 85.38 168 LEU A CA 1
ATOM 1334 C C . LEU A 1 168 ? 9.901 10.456 -8.763 1.00 85.38 168 LEU A C 1
ATOM 1336 O O . LEU A 1 168 ? 9.562 9.664 -7.887 1.00 85.38 168 LEU A O 1
ATOM 1340 N N . ASP A 1 169 ? 11.181 10.780 -8.974 1.00 88.75 169 ASP A N 1
ATOM 1341 C CA . ASP A 1 169 ? 12.279 10.340 -8.117 1.00 88.75 169 ASP A CA 1
ATOM 1342 C C . ASP A 1 169 ? 12.389 11.265 -6.900 1.00 88.75 169 ASP A C 1
ATOM 1344 O O . ASP A 1 169 ?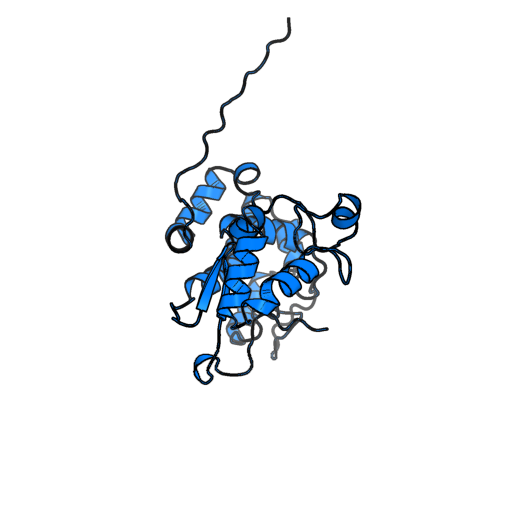 12.858 12.406 -7.001 1.00 88.75 169 ASP A O 1
ATOM 1348 N N . MET A 1 170 ? 11.979 10.751 -5.741 1.00 85.00 170 MET A N 1
ATOM 1349 C CA . MET A 1 170 ? 12.047 11.450 -4.457 1.00 85.00 170 MET A CA 1
ATOM 1350 C C . MET A 1 170 ? 13.478 11.784 -4.022 1.00 85.00 170 MET A C 1
ATOM 1352 O O . MET A 1 170 ? 13.672 12.738 -3.265 1.00 85.00 170 MET A O 1
ATOM 1356 N N . ASN A 1 171 ? 14.491 11.056 -4.501 1.00 86.19 171 ASN A N 1
ATOM 1357 C CA . ASN A 1 171 ? 15.894 11.372 -4.223 1.00 86.19 171 ASN A CA 1
ATOM 1358 C C . ASN A 1 171 ? 16.356 12.625 -4.981 1.00 86.19 171 ASN A C 1
ATOM 1360 O O . ASN A 1 171 ? 17.266 13.316 -4.526 1.00 86.19 171 ASN A O 1
ATOM 1364 N N . ARG A 1 172 ? 15.701 12.951 -6.102 1.00 87.69 172 ARG A N 1
ATOM 1365 C CA . ARG A 1 172 ? 15.969 14.148 -6.919 1.00 87.69 172 ARG A CA 1
ATOM 1366 C C . ARG A 1 172 ? 15.056 15.326 -6.580 1.00 87.69 172 ARG A C 1
ATOM 1368 O O . ARG A 1 172 ? 15.294 16.433 -7.054 1.00 87.69 172 ARG A O 1
ATOM 1375 N N . MET A 1 173 ? 14.025 15.119 -5.758 1.00 87.06 173 MET A N 1
ATOM 1376 C CA . MET A 1 173 ? 13.179 16.207 -5.271 1.00 87.06 173 MET A CA 1
ATOM 1377 C C . MET A 1 173 ? 13.908 17.046 -4.211 1.00 87.06 173 MET A C 1
ATOM 1379 O O . MET A 1 173 ? 14.542 16.524 -3.287 1.00 87.06 173 MET A O 1
ATOM 1383 N N . SER A 1 174 ? 13.743 18.365 -4.292 1.00 86.19 174 SER A N 1
ATOM 1384 C CA . SER A 1 174 ? 14.086 19.293 -3.210 1.00 86.19 174 SER A CA 1
ATOM 1385 C C . SER A 1 174 ? 13.141 19.140 -2.013 1.00 86.19 174 SER A C 1
ATOM 1387 O O . SER A 1 174 ? 12.018 18.653 -2.147 1.00 86.19 174 SER A O 1
ATOM 1389 N N . ASP A 1 175 ? 13.556 19.612 -0.836 1.00 85.62 175 ASP A N 1
ATOM 1390 C CA . ASP A 1 175 ? 12.694 19.587 0.356 1.00 85.62 175 ASP A CA 1
ATOM 1391 C C . ASP A 1 175 ? 11.423 20.416 0.184 1.00 85.62 175 ASP A C 1
ATOM 1393 O O . ASP A 1 175 ? 10.370 20.028 0.679 1.00 85.62 175 ASP A O 1
ATOM 1397 N N . ALA A 1 176 ? 11.495 21.516 -0.567 1.00 85.25 176 ALA A N 1
ATOM 1398 C CA . ALA A 1 176 ? 10.324 22.323 -0.889 1.00 85.25 176 ALA A CA 1
ATOM 1399 C C . ALA A 1 176 ? 9.316 21.541 -1.744 1.00 85.25 176 ALA A C 1
ATOM 1401 O O . ALA A 1 176 ? 8.121 21.585 -1.466 1.00 85.25 176 ALA A O 1
ATOM 1402 N N . GLN A 1 177 ? 9.796 20.790 -2.743 1.00 83.94 177 GLN A N 1
ATOM 1403 C CA . GLN A 1 177 ? 8.944 19.930 -3.570 1.00 83.94 177 GLN A CA 1
ATOM 1404 C C . GLN A 1 177 ? 8.299 18.827 -2.732 1.00 83.94 177 GLN A C 1
ATOM 1406 O O . GLN A 1 177 ? 7.083 18.661 -2.789 1.00 83.94 177 GLN A O 1
ATOM 1411 N N . VAL A 1 178 ? 9.088 18.144 -1.895 1.00 84.12 178 VAL A N 1
ATOM 1412 C CA . VAL A 1 178 ? 8.581 17.113 -0.978 1.00 84.12 178 VAL A CA 1
ATOM 1413 C C . VAL A 1 178 ? 7.531 17.685 -0.024 1.00 84.12 178 VAL A C 1
ATOM 1415 O O . VAL A 1 178 ? 6.478 17.087 0.147 1.00 84.12 178 VAL A O 1
ATOM 1418 N N . ALA A 1 179 ? 7.785 18.851 0.575 1.00 83.75 179 ALA A N 1
ATOM 1419 C CA . ALA A 1 179 ? 6.857 19.489 1.506 1.00 83.75 179 ALA A CA 1
ATOM 1420 C C . ALA A 1 179 ? 5.566 19.983 0.829 1.00 83.75 179 ALA A C 1
ATOM 1422 O O . ALA A 1 179 ? 4.534 20.093 1.490 1.00 83.75 179 ALA A O 1
ATOM 1423 N N . SER A 1 180 ? 5.625 20.297 -0.468 1.00 83.81 180 SER A N 1
ATOM 1424 C CA . SER A 1 180 ? 4.477 20.769 -1.245 1.00 83.81 180 SER A CA 1
ATOM 1425 C C . SER A 1 180 ? 3.578 19.650 -1.775 1.00 83.81 180 SER A C 1
ATOM 1427 O O . SER A 1 180 ? 2.434 19.928 -2.131 1.00 83.81 180 SER A O 1
ATOM 1429 N N . ASP A 1 181 ? 4.067 18.406 -1.838 1.00 77.44 181 ASP A N 1
ATOM 1430 C CA . ASP A 1 181 ? 3.295 17.280 -2.362 1.00 77.44 181 ASP A CA 1
ATOM 1431 C C . ASP A 1 181 ? 2.468 16.623 -1.241 1.00 77.44 181 ASP A C 1
ATOM 1433 O O . ASP A 1 181 ? 3.033 15.991 -0.341 1.00 77.44 181 ASP A O 1
ATOM 1437 N N . PRO A 1 182 ? 1.124 16.719 -1.278 1.00 74.94 182 PRO A N 1
ATOM 1438 C CA . PRO A 1 182 ? 0.272 16.156 -0.233 1.00 74.94 182 PRO A CA 1
ATOM 1439 C C . PRO A 1 182 ? 0.342 14.623 -0.152 1.00 74.94 182 PRO A C 1
ATOM 1441 O O . PRO A 1 182 ? -0.044 14.058 0.873 1.00 74.94 182 PRO A O 1
ATOM 1444 N N . HIS A 1 183 ? 0.839 13.945 -1.192 1.00 72.75 183 HIS A N 1
ATOM 1445 C CA . HIS A 1 183 ? 0.988 12.492 -1.220 1.00 72.75 183 HIS A CA 1
ATOM 1446 C C . HIS A 1 183 ? 2.309 12.018 -0.596 1.00 72.75 183 HIS A C 1
ATOM 1448 O O . HIS A 1 183 ? 2.438 10.836 -0.262 1.00 72.75 183 HIS A O 1
ATOM 1454 N N . ILE A 1 184 ? 3.286 12.911 -0.389 1.00 77.94 184 ILE A N 1
ATOM 1455 C CA . ILE A 1 184 ? 4.589 12.557 0.182 1.00 77.94 184 ILE A CA 1
ATOM 1456 C C . ILE A 1 184 ? 4.611 12.901 1.668 1.00 77.94 184 ILE A C 1
ATOM 1458 O O . ILE A 1 184 ? 4.847 14.025 2.094 1.00 77.94 184 ILE A O 1
ATOM 1462 N N . HIS A 1 185 ? 4.415 11.885 2.504 1.00 74.94 185 HIS A N 1
ATOM 1463 C CA . HIS A 1 185 ? 4.474 12.053 3.961 1.00 74.94 185 HIS A CA 1
ATOM 1464 C C . HIS A 1 185 ? 5.856 11.774 4.566 1.00 74.94 185 HIS A C 1
ATOM 1466 O O . HIS A 1 185 ? 6.069 12.014 5.754 1.00 74.94 185 HIS A O 1
ATOM 1472 N N . SER A 1 186 ? 6.775 11.174 3.808 1.00 80.44 186 SER A N 1
ATOM 1473 C CA . SER A 1 186 ? 8.147 10.890 4.238 1.00 80.44 186 SER A CA 1
ATOM 1474 C C . SER A 1 186 ? 8.993 10.447 3.052 1.00 80.44 186 SER A C 1
ATOM 1476 O O . SER A 1 186 ? 8.475 9.778 2.163 1.00 80.44 186 SER A O 1
ATOM 1478 N N . ARG A 1 187 ? 10.299 10.737 3.100 1.00 81.12 187 ARG A N 1
ATOM 1479 C CA . ARG A 1 187 ? 11.291 10.146 2.191 1.00 81.12 187 ARG A CA 1
ATOM 1480 C C . ARG A 1 187 ? 11.609 8.679 2.502 1.00 81.12 187 ARG A C 1
ATOM 1482 O O . ARG A 1 187 ? 12.121 7.979 1.640 1.00 81.12 187 ARG A O 1
ATOM 1489 N N . SER A 1 188 ? 11.300 8.212 3.715 1.00 83.94 188 SER A N 1
ATOM 1490 C CA . SER A 1 188 ? 11.492 6.808 4.078 1.00 83.94 188 SER A CA 1
ATOM 1491 C C . SER A 1 188 ? 10.273 5.979 3.693 1.00 83.94 188 SER A C 1
ATOM 1493 O O . SER A 1 188 ? 9.169 6.212 4.200 1.00 83.94 188 SER A O 1
ATOM 1495 N N . ILE A 1 189 ? 10.495 4.988 2.833 1.00 83.94 189 ILE A N 1
ATOM 1496 C CA . ILE A 1 189 ? 9.485 3.996 2.445 1.00 83.94 189 ILE A CA 1
ATOM 1497 C C . ILE A 1 189 ? 9.307 2.903 3.506 1.00 83.94 189 ILE A C 1
ATOM 1499 O O . ILE A 1 189 ? 8.190 2.413 3.677 1.00 83.94 189 ILE A O 1
ATOM 1503 N N . THR A 1 190 ? 10.374 2.605 4.259 1.00 89.12 190 THR A N 1
ATOM 1504 C CA . THR A 1 190 ? 10.400 1.586 5.310 1.00 89.12 190 THR A CA 1
ATOM 1505 C C . THR A 1 190 ? 10.471 2.242 6.675 1.00 89.12 190 THR A C 1
ATOM 1507 O O . THR A 1 190 ? 11.367 3.039 6.961 1.00 89.12 190 THR A O 1
ATOM 1510 N N . LYS A 1 191 ? 9.486 1.945 7.520 1.00 90.12 191 LYS A N 1
ATOM 1511 C CA . LYS A 1 191 ? 9.355 2.533 8.864 1.00 90.12 191 LYS A CA 1
ATOM 1512 C C . LYS A 1 191 ? 9.069 1.497 9.938 1.00 90.12 191 LYS A C 1
ATOM 1514 O O . LYS A 1 191 ? 9.202 1.795 11.126 1.00 90.12 191 LYS A O 1
ATOM 1519 N N . TRP A 1 192 ? 8.654 0.295 9.541 1.00 93.38 192 TRP A N 1
ATOM 1520 C CA . TRP A 1 192 ? 8.310 -0.760 10.483 1.00 93.38 192 TRP A CA 1
ATOM 1521 C C . TRP A 1 192 ? 9.432 -1.133 11.469 1.00 93.38 192 TRP A C 1
ATOM 1523 O O . TRP A 1 192 ? 9.078 -1.351 12.628 1.00 93.38 192 TRP A O 1
ATOM 1533 N N . PRO A 1 193 ? 10.743 -1.132 11.124 1.00 91.12 193 PRO A N 1
ATOM 1534 C CA . PRO A 1 193 ? 11.784 -1.536 12.077 1.00 91.12 193 PRO A CA 1
ATOM 1535 C C . PRO A 1 193 ? 11.885 -0.610 13.293 1.00 91.12 193 PRO A C 1
ATOM 1537 O O . PRO A 1 193 ? 12.202 -1.051 14.397 1.00 91.12 193 PRO A O 1
ATOM 1540 N N . ASP A 1 194 ? 11.589 0.676 13.099 1.00 90.88 194 ASP A N 1
ATOM 1541 C CA . ASP A 1 194 ? 11.687 1.688 14.151 1.00 90.88 194 ASP A CA 1
ATOM 1542 C C . ASP A 1 194 ? 10.403 1.806 14.972 1.00 90.88 194 ASP A C 1
ATOM 1544 O O . ASP A 1 194 ? 10.435 2.225 16.134 1.00 90.88 194 ASP A O 1
ATOM 1548 N N . LEU A 1 195 ? 9.266 1.470 14.359 1.00 92.88 195 LEU A N 1
ATOM 1549 C CA . LEU A 1 195 ? 7.947 1.755 14.906 1.00 92.88 195 LEU A CA 1
ATOM 1550 C C . LEU A 1 195 ? 7.214 0.523 15.430 1.00 92.88 195 LEU A C 1
ATOM 1552 O O . LEU A 1 195 ? 6.365 0.708 16.303 1.00 92.88 195 LEU A O 1
ATOM 1556 N N . LEU A 1 196 ? 7.495 -0.685 14.942 1.00 94.38 196 LEU A N 1
ATOM 1557 C CA . LEU A 1 196 ? 6.858 -1.902 15.440 1.00 94.38 196 LEU A CA 1
ATOM 1558 C C . LEU A 1 196 ? 7.678 -2.545 16.563 1.00 94.38 196 LEU A C 1
ATOM 1560 O O . LEU A 1 196 ? 8.905 -2.608 16.516 1.00 94.38 196 LEU A O 1
ATOM 1564 N N . SER A 1 197 ? 6.988 -3.026 17.594 1.00 93.81 197 SER A N 1
ATOM 1565 C CA . SER A 1 197 ? 7.602 -3.796 18.675 1.00 93.81 197 SER A CA 1
ATOM 1566 C C . SER A 1 197 ? 7.876 -5.242 18.236 1.00 93.81 197 SER A C 1
ATOM 1568 O O . SER A 1 197 ? 7.219 -5.740 17.319 1.00 93.81 197 SER A O 1
ATOM 1570 N N . PRO A 1 198 ? 8.774 -5.976 18.921 1.00 92.69 198 PRO A N 1
ATOM 1571 C CA . PRO A 1 198 ? 8.982 -7.399 18.647 1.00 92.69 198 PRO A CA 1
ATOM 1572 C C . PRO A 1 198 ? 7.697 -8.239 18.742 1.00 92.69 198 PRO A C 1
ATOM 1574 O O . PRO A 1 198 ? 7.504 -9.154 17.951 1.00 92.69 198 PRO A O 1
ATOM 1577 N N . ALA A 1 199 ? 6.787 -7.904 19.664 1.00 92.06 199 ALA A N 1
ATOM 1578 C CA . ALA A 1 199 ? 5.506 -8.601 19.795 1.00 92.06 199 ALA A CA 1
ATOM 1579 C C . ALA A 1 199 ? 4.576 -8.342 18.593 1.00 92.06 199 ALA A C 1
ATOM 1581 O O . ALA A 1 199 ? 3.961 -9.270 18.075 1.00 92.06 199 ALA A O 1
ATOM 1582 N N . GLN A 1 200 ? 4.514 -7.097 18.110 1.00 94.56 200 GLN A N 1
ATOM 1583 C CA . GLN A 1 200 ? 3.747 -6.738 16.909 1.00 94.56 200 GLN A CA 1
ATOM 1584 C C . GLN A 1 200 ? 4.322 -7.414 15.658 1.00 94.56 200 GLN A C 1
ATOM 1586 O O . GLN A 1 200 ? 3.572 -7.883 14.805 1.00 94.56 200 GLN A O 1
ATOM 1591 N N . MET A 1 201 ? 5.650 -7.500 15.572 1.00 94.44 201 MET A N 1
ATOM 1592 C CA . MET A 1 201 ? 6.342 -8.208 14.499 1.00 94.44 201 MET A CA 1
ATOM 1593 C C . MET A 1 201 ? 6.031 -9.705 14.502 1.00 94.44 201 MET A C 1
ATOM 1595 O O . MET A 1 201 ? 5.663 -10.247 13.464 1.00 94.44 201 MET A O 1
ATOM 1599 N N . ALA A 1 202 ? 6.099 -10.354 15.665 1.00 92.44 202 ALA A N 1
ATOM 1600 C CA . ALA A 1 202 ? 5.739 -11.762 15.795 1.00 92.44 202 ALA A CA 1
ATOM 1601 C C . ALA A 1 202 ? 4.290 -12.023 15.352 1.00 92.44 202 ALA A C 1
ATOM 1603 O O . ALA A 1 202 ? 4.033 -12.993 14.652 1.00 92.44 202 ALA A O 1
ATOM 1604 N N . MET A 1 203 ? 3.354 -11.128 15.685 1.00 91.62 203 MET A N 1
ATOM 1605 C CA . MET A 1 203 ? 1.948 -11.259 15.289 1.00 91.62 203 MET A CA 1
ATOM 1606 C C . MET A 1 203 ? 1.741 -11.221 13.766 1.00 91.62 203 MET A C 1
ATOM 1608 O O . MET A 1 203 ? 0.993 -12.035 13.226 1.00 91.62 203 MET A O 1
ATOM 1612 N N . VAL A 1 204 ? 2.376 -10.283 13.052 1.00 93.88 204 VAL A N 1
ATOM 1613 C CA . VAL A 1 204 ? 2.229 -10.211 11.586 1.00 93.88 204 VAL A CA 1
ATOM 1614 C C . VAL A 1 204 ? 2.982 -11.340 10.883 1.00 93.88 204 VAL A C 1
ATOM 1616 O O . VAL A 1 204 ? 2.498 -11.860 9.879 1.00 93.88 204 VAL A O 1
ATOM 1619 N N . GLU A 1 205 ? 4.132 -11.759 11.413 1.00 94.44 205 GLU A N 1
ATOM 1620 C CA . GLU A 1 205 ? 4.913 -12.869 10.861 1.00 94.44 205 GLU A CA 1
ATOM 1621 C C . GLU A 1 205 ? 4.247 -14.233 11.103 1.00 94.44 205 GLU A C 1
ATOM 1623 O O . GLU A 1 205 ? 4.289 -15.077 10.213 1.00 94.44 205 GLU A O 1
ATOM 1628 N N . ASP A 1 206 ? 3.558 -14.435 12.228 1.00 93.69 206 ASP A N 1
ATOM 1629 C CA . ASP A 1 206 ? 2.763 -15.646 12.485 1.00 93.69 206 ASP A CA 1
ATOM 1630 C C . ASP A 1 206 ? 1.649 -15.819 11.440 1.00 93.69 206 ASP A C 1
ATOM 1632 O O . ASP A 1 206 ? 1.494 -16.879 10.835 1.00 93.69 206 ASP A O 1
ATOM 1636 N N . ARG A 1 207 ? 0.922 -14.737 11.142 1.00 93.44 207 ARG A N 1
ATOM 1637 C CA . ARG A 1 207 ? -0.218 -14.782 10.218 1.00 93.44 207 ARG A CA 1
ATOM 1638 C C . ARG A 1 207 ? 0.170 -14.703 8.741 1.00 93.44 207 ARG A C 1
ATOM 1640 O O . ARG A 1 207 ? -0.500 -15.292 7.894 1.00 93.44 207 ARG A O 1
ATOM 1647 N N . HIS A 1 208 ? 1.213 -13.941 8.411 1.00 95.81 208 HIS A N 1
ATOM 1648 C CA . HIS A 1 208 ? 1.564 -13.588 7.030 1.00 95.81 208 HIS A CA 1
ATOM 1649 C C . HIS A 1 208 ? 3.030 -13.864 6.668 1.00 95.81 208 HIS A C 1
ATOM 1651 O O . HIS A 1 208 ? 3.469 -13.471 5.588 1.00 95.81 208 HIS A O 1
ATOM 1657 N N . GLY A 1 209 ? 3.793 -14.572 7.505 1.00 95.12 209 GLY A N 1
ATOM 1658 C CA . GLY A 1 209 ? 5.211 -14.865 7.267 1.00 95.12 209 GLY A CA 1
ATOM 1659 C C . GLY A 1 209 ? 5.479 -15.559 5.932 1.00 95.12 209 GLY A C 1
ATOM 1660 O O . GLY A 1 209 ? 6.405 -15.177 5.221 1.00 95.12 209 GLY A O 1
ATOM 1661 N N . ALA A 1 210 ? 4.619 -16.501 5.532 1.00 95.50 210 ALA A N 1
ATOM 1662 C CA . ALA A 1 210 ? 4.726 -17.166 4.232 1.00 95.50 210 ALA A CA 1
ATOM 1663 C C . ALA A 1 210 ? 4.603 -16.180 3.054 1.00 95.50 210 ALA A C 1
ATOM 1665 O O . ALA A 1 210 ? 5.366 -16.270 2.095 1.00 95.50 210 ALA A O 1
ATOM 1666 N N . LEU A 1 211 ? 3.689 -15.205 3.142 1.00 95.38 211 LEU A N 1
ATOM 1667 C CA . LEU A 1 211 ? 3.548 -14.147 2.137 1.00 95.38 211 LEU A CA 1
ATOM 1668 C C . LEU A 1 211 ? 4.774 -13.226 2.130 1.00 95.38 211 LEU A C 1
ATOM 1670 O O . LEU A 1 211 ? 5.300 -12.921 1.065 1.00 95.38 211 LEU A O 1
ATOM 1674 N N . ILE A 1 212 ? 5.241 -12.800 3.307 1.00 95.94 212 ILE A N 1
ATOM 1675 C CA . ILE A 1 212 ? 6.419 -11.930 3.449 1.00 95.94 212 ILE A CA 1
ATOM 1676 C C . ILE A 1 212 ? 7.637 -12.581 2.776 1.00 95.94 212 ILE A C 1
ATOM 1678 O O . ILE A 1 212 ? 8.307 -11.941 1.965 1.00 95.94 212 ILE A O 1
ATOM 1682 N N . GLN A 1 213 ? 7.870 -13.870 3.040 1.00 95.12 213 GLN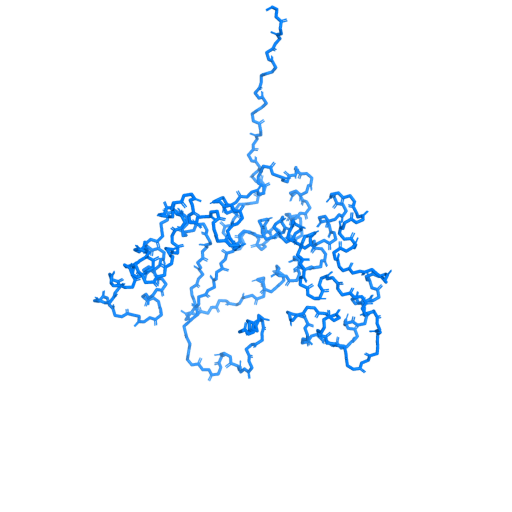 A N 1
ATOM 1683 C CA . GLN A 1 213 ? 8.941 -14.642 2.407 1.00 95.12 213 GLN A CA 1
ATOM 1684 C C . GLN A 1 213 ? 8.741 -14.791 0.897 1.00 95.12 213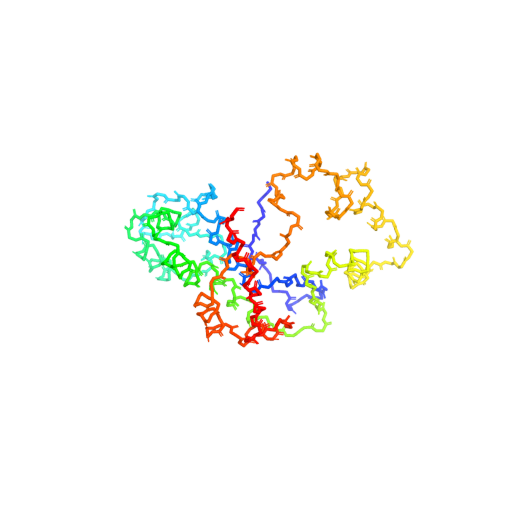 GLN A C 1
ATOM 1686 O O . GLN A 1 213 ? 9.689 -14.588 0.141 1.00 95.12 213 GLN A O 1
ATOM 1691 N N . ALA A 1 214 ? 7.522 -15.108 0.445 1.00 93.56 214 ALA A N 1
ATOM 1692 C CA . ALA A 1 214 ? 7.216 -15.268 -0.977 1.00 93.56 214 ALA A CA 1
ATOM 1693 C C . ALA A 1 214 ? 7.452 -13.981 -1.787 1.00 93.56 214 ALA A C 1
ATOM 1695 O O . ALA A 1 214 ? 7.850 -14.050 -2.946 1.00 93.56 214 ALA A O 1
ATOM 1696 N N . LEU A 1 215 ? 7.266 -12.812 -1.167 1.00 92.62 215 LEU A N 1
ATOM 1697 C CA . LEU A 1 215 ? 7.546 -11.499 -1.760 1.00 92.62 215 LEU A CA 1
ATOM 1698 C C . LEU A 1 215 ? 9.030 -11.085 -1.665 1.00 92.62 215 LEU A C 1
ATOM 1700 O O . LEU A 1 215 ? 9.391 -9.980 -2.069 1.00 92.62 215 LEU A O 1
ATOM 1704 N N . GLY A 1 216 ? 9.899 -11.954 -1.137 1.00 92.44 216 GLY A N 1
ATOM 1705 C CA . GLY A 1 216 ? 11.343 -11.732 -1.063 1.00 92.44 216 GLY A CA 1
ATOM 1706 C C . GLY A 1 216 ? 11.808 -10.908 0.140 1.00 92.44 216 GLY A C 1
ATOM 1707 O O . GLY A 1 216 ? 12.915 -10.366 0.108 1.00 92.44 216 GLY A O 1
ATOM 1708 N N . TYR A 1 217 ? 10.995 -10.799 1.195 1.00 94.06 217 TYR A N 1
ATOM 1709 C CA . TYR A 1 217 ? 11.362 -10.102 2.428 1.00 94.06 217 TYR A CA 1
ATOM 1710 C C . TYR A 1 217 ? 11.762 -11.092 3.540 1.00 94.06 217 TYR A C 1
ATOM 1712 O O . TYR A 1 217 ? 11.163 -12.163 3.670 1.00 94.06 217 TYR A O 1
ATOM 1720 N N . PRO A 1 218 ? 12.761 -10.757 4.380 1.00 91.88 218 PRO A N 1
ATOM 1721 C CA . PRO A 1 218 ? 13.192 -11.635 5.464 1.00 91.88 218 PRO A CA 1
ATOM 1722 C C . PRO A 1 218 ? 12.163 -11.678 6.603 1.00 91.88 218 PRO A C 1
ATOM 1724 O O . PRO A 1 218 ? 11.580 -10.652 6.961 1.00 91.88 218 PRO A O 1
ATOM 1727 N N . VAL A 1 219 ? 12.012 -12.857 7.212 1.00 90.19 219 VAL A N 1
ATOM 1728 C CA . VAL A 1 219 ? 11.185 -13.140 8.405 1.00 90.19 219 VAL A CA 1
ATOM 1729 C C . VAL A 1 219 ? 12.097 -13.626 9.535 1.00 90.19 219 VAL A C 1
ATOM 1731 O O . VAL A 1 219 ? 13.147 -14.212 9.263 1.00 90.19 219 VAL A O 1
ATOM 1734 N N . GLY A 1 220 ? 11.754 -13.354 10.797 1.00 77.88 220 GLY A N 1
ATOM 1735 C CA . GLY A 1 220 ? 12.518 -13.814 11.967 1.00 77.88 220 GLY A CA 1
ATOM 1736 C C . GLY A 1 220 ? 13.884 -13.143 12.176 1.00 77.88 220 GLY A C 1
ATOM 1737 O O . GLY A 1 220 ? 14.602 -13.474 13.117 1.00 77.88 220 GLY A O 1
ATOM 1738 N N . SER A 1 221 ? 14.255 -12.184 11.325 1.00 58.06 221 SER A N 1
ATOM 1739 C CA . SER A 1 221 ? 15.487 -11.398 11.440 1.00 58.06 221 SER A CA 1
ATOM 1740 C C . SER A 1 221 ? 15.147 -10.004 11.959 1.00 58.06 221 SER A C 1
ATOM 1742 O O . SER A 1 221 ? 14.992 -9.063 11.183 1.00 58.06 221 SER A O 1
ATOM 1744 N N . HIS A 1 222 ? 14.977 -9.854 13.271 1.00 57.06 222 HIS A N 1
ATOM 1745 C CA . HIS A 1 222 ? 14.829 -8.523 13.858 1.00 57.06 222 HIS A CA 1
ATOM 1746 C C . HIS A 1 222 ? 16.224 -7.927 14.076 1.00 57.06 222 HIS A C 1
ATOM 1748 O O . HIS A 1 222 ? 17.032 -8.562 14.760 1.00 57.06 222 HIS A O 1
ATOM 1754 N N . PRO A 1 223 ? 16.546 -6.736 13.534 1.00 46.59 223 PRO A N 1
ATOM 1755 C CA . PRO A 1 223 ? 17.784 -6.067 13.903 1.00 46.59 223 PRO A CA 1
ATOM 1756 C C . PRO A 1 223 ? 17.787 -5.878 15.423 1.00 46.59 223 PRO A C 1
ATOM 1758 O O . PRO A 1 223 ? 16.921 -5.204 15.986 1.00 46.59 223 PRO A O 1
ATOM 1761 N N . GLN A 1 224 ? 18.733 -6.527 16.107 1.00 41.84 224 GLN A N 1
ATOM 1762 C CA . GLN A 1 224 ? 18.939 -6.322 17.535 1.00 41.84 224 GLN A CA 1
ATOM 1763 C C . GLN A 1 224 ? 19.210 -4.836 17.752 1.00 41.84 224 GLN A C 1
ATOM 1765 O O . GLN A 1 224 ? 20.181 -4.286 17.232 1.00 41.84 224 GLN A O 1
ATOM 1770 N N . ARG A 1 225 ? 18.357 -4.174 18.540 1.00 46.06 225 ARG A N 1
ATOM 1771 C CA . ARG A 1 225 ? 18.682 -2.854 19.072 1.00 46.06 225 ARG A CA 1
ATOM 1772 C C . ARG A 1 225 ? 19.961 -3.001 19.892 1.00 46.06 225 ARG A C 1
ATOM 1774 O O . ARG A 1 225 ? 19.924 -3.547 20.992 1.00 46.06 225 ARG A O 1
ATOM 1781 N N . CYS A 1 226 ? 21.082 -2.495 19.383 1.00 34.84 226 CYS A N 1
ATOM 1782 C CA . CYS A 1 226 ? 22.220 -2.179 20.232 1.00 34.84 226 CYS A CA 1
ATOM 1783 C C . CYS A 1 226 ? 21.718 -1.194 21.293 1.00 34.84 226 CYS A C 1
ATOM 1785 O O . CYS A 1 226 ? 21.411 -0.041 20.990 1.00 34.84 226 CYS A O 1
ATOM 1787 N N . ALA A 1 227 ? 21.581 -1.665 22.531 1.00 41.38 227 ALA A N 1
ATOM 1788 C CA . ALA A 1 227 ? 21.287 -0.833 23.685 1.00 41.38 227 ALA A CA 1
ATOM 1789 C C . ALA A 1 227 ? 22.487 0.096 23.933 1.00 41.38 227 ALA A C 1
ATOM 1791 O O . ALA A 1 227 ? 23.415 -0.219 24.676 1.00 41.38 227 ALA A O 1
ATOM 1792 N N . GLY A 1 228 ? 22.500 1.233 23.241 1.00 38.81 228 GLY A N 1
ATOM 1793 C CA . GLY A 1 228 ? 23.514 2.268 23.365 1.00 38.81 228 GLY A CA 1
ATOM 1794 C C . GLY A 1 228 ? 23.365 3.043 24.670 1.00 38.81 228 GLY A C 1
ATOM 1795 O O . GLY A 1 228 ? 22.656 4.039 24.723 1.00 38.81 228 GLY A O 1
ATOM 1796 N N . GLY A 1 229 ? 24.063 2.569 25.702 1.00 34.50 229 GLY A N 1
ATOM 1797 C CA . GLY A 1 229 ? 24.814 3.386 26.657 1.00 34.50 229 GLY A CA 1
ATOM 1798 C C . GLY A 1 229 ? 24.062 4.485 27.406 1.00 34.50 229 GLY A C 1
ATOM 1799 O O . GLY A 1 229 ? 24.108 5.655 27.029 1.00 34.50 229 GLY A O 1
ATOM 1800 N N . GLY A 1 230 ? 23.528 4.143 28.580 1.00 32.81 230 GLY A N 1
ATOM 1801 C CA . GLY A 1 230 ? 23.321 5.130 29.634 1.00 32.81 230 GLY A CA 1
ATOM 1802 C C . GLY A 1 230 ? 24.663 5.753 30.027 1.00 32.81 230 GLY A C 1
ATOM 1803 O O . GLY A 1 230 ? 25.482 5.114 30.684 1.00 32.81 230 GLY A O 1
ATOM 1804 N N . ARG A 1 231 ? 24.905 7.008 29.634 1.00 34.88 231 ARG A N 1
ATOM 1805 C CA . ARG A 1 231 ? 25.958 7.819 30.252 1.00 34.88 231 ARG A CA 1
ATOM 1806 C C . ARG A 1 231 ? 25.448 8.320 31.596 1.00 34.88 231 ARG A C 1
ATOM 1808 O O . ARG A 1 231 ? 24.581 9.189 31.667 1.00 34.88 231 ARG A O 1
ATOM 1815 N N . ALA A 1 232 ? 26.009 7.744 32.654 1.00 37.12 232 ALA A N 1
ATOM 1816 C CA . ALA A 1 232 ? 25.932 8.267 34.004 1.00 37.12 232 ALA A CA 1
ATOM 1817 C C . ALA A 1 232 ? 26.445 9.714 34.024 1.00 37.12 232 ALA A C 1
ATOM 1819 O O . ALA A 1 232 ? 27.541 10.005 33.542 1.00 37.12 232 ALA A O 1
ATOM 1820 N N . ARG A 1 233 ? 25.637 10.609 34.593 1.00 39.94 233 ARG A N 1
ATOM 1821 C CA . ARG A 1 233 ? 26.082 11.932 35.024 1.00 39.94 233 ARG A CA 1
ATOM 1822 C C . ARG A 1 233 ? 27.059 11.753 36.189 1.00 39.94 233 ARG A C 1
ATOM 1824 O O . ARG A 1 233 ? 26.704 11.126 37.187 1.00 39.94 233 ARG A O 1
ATOM 1831 N N . ARG A 1 234 ? 28.251 12.323 36.060 1.00 43.34 234 ARG A N 1
ATOM 1832 C CA . ARG A 1 234 ? 29.044 12.873 37.160 1.00 43.34 234 ARG A CA 1
ATOM 1833 C C . ARG A 1 234 ? 29.562 14.223 36.703 1.00 43.34 234 ARG A C 1
ATOM 1835 O O . ARG A 1 234 ? 29.898 14.315 35.502 1.00 43.34 234 ARG A O 1
#

Radius of gyration: 20.78 Å; Cα contacts (8 Å, |Δi|>4): 213; chains: 1; bounding box: 59×40×66 Å

Mean predicted aligned error: 7.23 Å

Sequence (234 aa):
MLFAHTLIGFDLGARPHRGVRLVRDPRDIWLSGYLYHRRCDEAWCTNTDFSRQAPIRFPQVPHSRQHCAEDWKRSYLAGLGGRSYQQNLMALDRDAGLAFELDRYTGWTLEAMAAWRPDPDTIDVRMEDFMADFDGTLTRIVRHCGMEEAMIPAALAVATSGAVAPSLDMNRMSDAQVASDPHIHSRSITKWPDLLSPAQMAMVEDRHGALIQALGYPVGSHPQRCAGGGRARR